Protein AF-A0A4V0ZHI8-F1 (afdb_monomer_lite)

Foldseek 3Di:
DQADVVLLLVLCVVVLAAEEPQLSCVLVPHDPPDDDDVCVRQPDQAQSSFSHPHPPPLGRPPHDPRRHNPSNPVDPDYHYHNVVSVVSSVVVVVVVVPPPPPPPPPPVPPPPAQKDWDADPVPRDIDMDGCPQQVQKAADPVPSPDIGGDPVVVVVVCVVCVPVPDPLEEEDQFDKAAPSCRRVQHWYWHDDDQWIFIDRRNVLVVVCCVPVVPQPPDCCCPPVRMDTDPDDDPVNCVSRVVGTDGGRPPPPPPCVVVPPPPPPPPPPPPDPPDPDD

Sequence (277 aa):
MKGDIRKALDYLNASQQRATYDAIKSYLGFGTFDKIDWNEILGPNRQYTSWVVNKKTGMPNGFKPADLHPDLMVNEEIITKGRQLLAAIEEFDGETGAAESAAPKVEVADCHGNNAAVMCPNCSKAYLISGFLNKGVRSCPHCGKSKAVFAEVKAEWEALHEDDVIDSEQESSRLIFKKEWLGYDVWVTFSEEDTTYRYPHDQLLQTFISRLGIIEGTKSWDHDGIYSFPRLSGEQKKMLKRYIIEVRNVPEATQAAETGFELPEIKTAKKAEDLED

Radius of gyration: 31.32 Å; chains: 1; bounding box: 99×53×89 Å

Structure (mmCIF, N/CA/C/O backbone):
data_AF-A0A4V0ZHI8-F1
#
_entry.id   AF-A0A4V0ZHI8-F1
#
loop_
_atom_site.group_PDB
_atom_site.id
_atom_site.type_symbol
_atom_site.label_atom_id
_atom_site.label_alt_id
_atom_site.label_comp_id
_atom_site.label_asym_id
_atom_site.label_entity_id
_atom_site.label_seq_id
_atom_site.pdbx_PDB_ins_code
_atom_site.Cartn_x
_atom_site.Cartn_y
_atom_site.Cartn_z
_atom_site.occupancy
_atom_site.B_iso_or_equiv
_atom_site.auth_seq_id
_atom_site.auth_comp_id
_atom_site.auth_asym_id
_atom_site.auth_atom_id
_atom_site.pdbx_PDB_model_num
ATOM 1 N N . MET A 1 1 ? -1.408 14.834 15.013 1.00 66.19 1 MET A N 1
ATOM 2 C CA . MET A 1 1 ? -2.497 14.046 15.629 1.00 66.19 1 MET A CA 1
ATOM 3 C C . MET A 1 1 ? -1.958 13.418 16.903 1.00 66.19 1 MET A C 1
ATOM 5 O O . MET A 1 1 ? -0.807 13.000 16.889 1.00 66.19 1 MET A O 1
ATOM 9 N N . LYS A 1 2 ? -2.721 13.447 18.000 1.00 84.38 2 LYS A N 1
ATOM 10 C CA . LYS A 1 2 ? -2.316 12.877 19.300 1.00 84.38 2 LYS A CA 1
ATOM 11 C C . LYS A 1 2 ? -2.778 11.428 19.482 1.00 84.38 2 LYS A C 1
ATOM 13 O O . LYS A 1 2 ? -2.050 10.651 20.081 1.00 84.38 2 LYS A O 1
ATOM 18 N N . GLY A 1 3 ? -3.952 11.087 18.957 1.00 90.19 3 GLY A N 1
ATOM 19 C CA . GLY A 1 3 ? -4.492 9.727 18.934 1.00 90.19 3 GLY A CA 1
ATOM 20 C C . GLY A 1 3 ? -4.409 9.077 17.551 1.00 90.19 3 GLY A C 1
ATOM 21 O O . GLY A 1 3 ? -4.217 9.770 16.547 1.00 90.19 3 GLY A O 1
ATOM 22 N N . ASP A 1 4 ? -4.593 7.757 17.509 1.00 95.19 4 ASP A N 1
ATOM 23 C CA . ASP A 1 4 ? -4.707 6.955 16.285 1.00 95.19 4 ASP A CA 1
ATOM 24 C C . ASP A 1 4 ? -6.176 6.567 16.068 1.00 95.19 4 ASP A C 1
ATOM 26 O O . ASP A 1 4 ? -6.777 5.879 16.894 1.00 95.19 4 ASP A O 1
ATOM 30 N N . ILE A 1 5 ? -6.768 7.005 14.953 1.00 96.94 5 ILE A N 1
ATOM 31 C CA . ILE A 1 5 ? -8.174 6.718 14.645 1.00 96.94 5 ILE A CA 1
ATOM 32 C C . ILE A 1 5 ? -8.464 5.215 14.579 1.00 96.94 5 ILE A C 1
ATOM 34 O O . ILE A 1 5 ? -9.563 4.802 14.939 1.00 96.94 5 ILE A O 1
ATOM 38 N N . ARG A 1 6 ? -7.493 4.391 14.166 1.00 95.00 6 ARG A N 1
ATOM 39 C CA . ARG A 1 6 ? -7.682 2.939 14.067 1.00 95.00 6 ARG A CA 1
ATOM 40 C C . ARG A 1 6 ? -7.894 2.323 15.438 1.00 95.00 6 ARG A C 1
ATOM 42 O O . ARG A 1 6 ? -8.903 1.665 15.638 1.00 95.00 6 ARG A O 1
ATOM 49 N N . LYS A 1 7 ? -7.032 2.663 16.401 1.00 96.12 7 LYS A N 1
ATOM 50 C CA . LYS A 1 7 ? -7.181 2.230 17.797 1.00 96.12 7 LYS A CA 1
ATOM 51 C C . LYS A 1 7 ? -8.536 2.613 18.383 1.00 96.12 7 LYS A C 1
ATOM 53 O O . LYS A 1 7 ? -9.168 1.806 19.053 1.00 96.12 7 LYS A O 1
ATOM 58 N N . ALA A 1 8 ? -8.999 3.835 18.110 1.00 97.56 8 ALA A N 1
ATOM 59 C CA . ALA A 1 8 ? -10.315 4.265 18.564 1.00 97.56 8 ALA A CA 1
ATOM 60 C C . ALA A 1 8 ? -11.439 3.425 17.942 1.00 97.56 8 ALA A C 1
ATOM 62 O O . ALA A 1 8 ? -12.328 2.990 18.663 1.00 97.56 8 ALA A O 1
ATOM 63 N N . LEU A 1 9 ? -11.407 3.175 16.631 1.00 97.31 9 LEU A N 1
ATOM 64 C CA . LEU A 1 9 ? -12.426 2.357 15.968 1.00 97.31 9 LEU A CA 1
ATOM 65 C C . LEU A 1 9 ? -12.383 0.888 16.410 1.00 97.31 9 LEU A C 1
ATOM 67 O O . LEU A 1 9 ? -13.442 0.304 16.614 1.00 97.31 9 LEU A O 1
ATOM 71 N N . ASP A 1 10 ? -11.195 0.319 16.618 1.00 96.00 10 ASP A N 1
ATOM 72 C CA . ASP A 1 10 ? -11.024 -1.040 17.139 1.00 96.00 10 ASP A CA 1
ATOM 73 C C . ASP A 1 10 ? -11.644 -1.183 18.528 1.00 96.00 10 ASP A C 1
ATOM 75 O O . ASP A 1 10 ? -12.466 -2.074 18.743 1.00 96.00 10 ASP A O 1
ATOM 79 N N . TYR A 1 11 ? -11.332 -0.254 19.436 1.00 97.38 11 TYR A N 1
ATOM 80 C CA . TYR A 1 11 ? -11.939 -0.207 20.761 1.00 97.38 11 TYR A CA 1
ATOM 81 C C . TYR A 1 11 ? -13.466 -0.086 20.681 1.00 97.38 11 TYR A C 1
ATOM 83 O O . TYR A 1 11 ? -14.173 -0.892 21.284 1.00 97.38 11 TYR A O 1
ATOM 91 N N . LEU A 1 12 ? -13.995 0.887 19.926 1.00 97.69 12 LEU A N 1
ATOM 92 C CA . LEU A 1 12 ? -15.443 1.119 19.830 1.00 97.69 12 LEU A CA 1
ATOM 93 C C . LEU A 1 12 ? -16.179 -0.095 19.256 1.00 97.69 12 LEU A C 1
ATOM 95 O O . LEU A 1 12 ? -17.262 -0.437 19.725 1.00 97.69 12 LEU A O 1
ATOM 99 N N . ASN A 1 13 ? -15.577 -0.773 18.278 1.00 96.69 13 ASN A N 1
ATOM 100 C CA . ASN A 1 13 ? -16.154 -1.965 17.674 1.00 96.69 13 ASN A CA 1
ATOM 101 C C . ASN A 1 13 ? -16.111 -3.172 18.621 1.00 96.69 13 ASN A C 1
ATOM 103 O O . ASN A 1 13 ? -17.106 -3.881 18.741 1.00 96.69 13 ASN A O 1
ATOM 107 N N . ALA A 1 14 ? -14.989 -3.395 19.312 1.00 95.56 14 ALA A N 1
ATOM 108 C CA . ALA A 1 14 ? -14.835 -4.499 20.260 1.00 95.56 14 ALA A CA 1
ATOM 109 C C . ALA A 1 14 ? -15.732 -4.341 21.499 1.00 95.56 14 ALA A C 1
ATOM 111 O O . ALA A 1 14 ? -16.308 -5.314 21.975 1.00 95.56 14 ALA A O 1
ATOM 112 N N . SER A 1 15 ? -15.876 -3.111 21.994 1.00 96.44 15 SER A N 1
ATOM 113 C CA . SER A 1 15 ? -16.702 -2.783 23.165 1.00 96.44 15 SER A CA 1
ATOM 114 C C . SER A 1 15 ? -18.167 -2.483 22.830 1.00 96.44 15 SER A C 1
ATOM 116 O O . SER A 1 15 ? -18.954 -2.212 23.736 1.00 96.44 15 SER A O 1
ATOM 118 N N . GLN A 1 16 ? -18.539 -2.507 21.542 1.00 97.62 16 GLN A N 1
ATOM 119 C CA . GLN A 1 16 ? -19.862 -2.101 21.045 1.00 97.62 16 GLN A CA 1
ATOM 120 C C . GLN A 1 16 ? -20.307 -0.735 21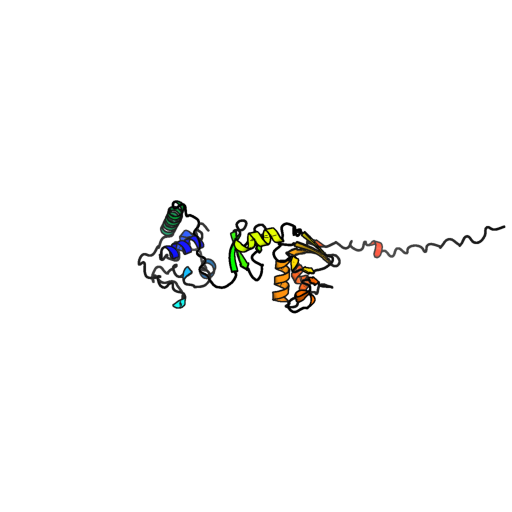.601 1.00 97.62 16 GLN A C 1
ATOM 122 O O . GLN A 1 16 ? -21.468 -0.505 21.948 1.00 97.62 16 GLN A O 1
ATOM 127 N N . GLN A 1 17 ? -19.349 0.183 21.717 1.00 98.25 17 GLN A N 1
ATOM 128 C CA . GLN A 1 17 ? -19.503 1.472 22.371 1.00 98.25 17 GLN A CA 1
ATOM 129 C C . GLN A 1 17 ? -19.588 2.571 21.315 1.00 98.25 17 GLN A C 1
ATOM 131 O O . GLN A 1 17 ? -18.777 2.651 20.395 1.00 98.25 17 GLN A O 1
ATOM 136 N N . ARG A 1 18 ? -20.556 3.479 21.455 1.00 98.38 18 ARG A N 1
ATOM 137 C CA . ARG A 1 18 ? -20.653 4.666 20.593 1.00 98.38 18 ARG A CA 1
ATOM 138 C C . ARG A 1 18 ? -19.819 5.815 21.146 1.00 98.38 18 ARG A C 1
ATOM 140 O O . ARG A 1 18 ? -19.768 6.024 22.361 1.00 98.38 18 ARG A O 1
ATOM 147 N N . ALA A 1 19 ? -19.245 6.617 20.251 1.00 98.50 19 ALA A N 1
ATOM 148 C CA . ALA A 1 19 ? -18.555 7.860 20.593 1.00 98.50 19 ALA A CA 1
ATOM 149 C C . ALA A 1 19 ? -19.002 9.014 19.695 1.00 98.50 19 ALA A C 1
ATOM 151 O O . ALA A 1 19 ? -19.310 8.830 18.520 1.00 98.50 19 ALA A O 1
ATOM 152 N N . THR A 1 20 ? -19.029 10.234 20.229 1.00 98.50 20 THR A N 1
ATOM 153 C CA . THR A 1 20 ? -19.385 11.404 19.420 1.00 98.50 20 THR A CA 1
ATOM 154 C C . THR A 1 20 ? -18.237 11.841 18.512 1.00 98.50 20 THR A C 1
ATOM 156 O O . THR A 1 20 ? -17.062 11.692 18.855 1.00 98.50 20 THR A O 1
ATOM 159 N N . TYR A 1 21 ? -18.564 12.486 17.388 1.00 97.75 21 TYR A N 1
ATOM 160 C CA . TYR A 1 21 ? -17.560 13.146 16.537 1.00 97.75 21 TYR A CA 1
ATOM 161 C C . TYR A 1 21 ? -16.659 14.112 17.328 1.00 97.75 21 TYR A C 1
ATOM 163 O O . TYR A 1 21 ? -15.456 14.158 17.092 1.00 97.75 21 TYR A O 1
ATOM 171 N N . ASP A 1 22 ? -17.204 14.838 18.312 1.00 97.50 22 ASP A N 1
ATOM 172 C CA . ASP A 1 22 ? -16.425 15.741 19.173 1.00 97.50 22 ASP A CA 1
ATOM 173 C C . ASP A 1 22 ? -15.438 14.986 20.079 1.00 97.50 22 ASP A C 1
ATOM 175 O O . ASP A 1 22 ? -14.320 15.458 20.306 1.00 97.50 22 ASP A O 1
ATOM 179 N N . ALA A 1 23 ? -15.818 13.804 20.581 1.00 97.94 23 ALA A N 1
ATOM 180 C CA . ALA A 1 23 ? -14.932 12.958 21.375 1.00 97.94 23 ALA A CA 1
ATOM 181 C C . ALA A 1 23 ? -13.757 12.453 20.530 1.00 97.94 23 ALA A C 1
ATOM 183 O O . ALA A 1 23 ? -12.606 12.613 20.938 1.00 97.94 23 ALA A O 1
ATOM 184 N N . ILE A 1 24 ? -14.038 11.939 19.326 1.00 97.94 24 ILE A N 1
ATOM 185 C CA . ILE A 1 24 ? -13.015 11.492 18.369 1.00 97.94 24 ILE A CA 1
ATOM 186 C C . ILE A 1 24 ? -12.113 12.658 17.962 1.00 97.94 24 ILE A C 1
ATOM 188 O O . ILE A 1 24 ? -10.891 12.545 18.000 1.00 97.94 24 ILE A O 1
ATOM 192 N N . LYS A 1 25 ? -12.701 13.814 17.644 1.00 97.19 25 LYS A N 1
ATOM 193 C CA . LYS A 1 25 ? -11.976 15.039 17.290 1.00 97.19 25 LYS A CA 1
ATOM 194 C C . LYS A 1 25 ? -10.977 15.435 18.378 1.00 97.19 25 LYS A C 1
ATOM 196 O O . LYS A 1 25 ? -9.804 15.680 18.093 1.00 97.19 25 LYS A O 1
ATOM 201 N N . SER A 1 26 ? -11.443 15.463 19.627 1.00 96.75 26 SER A N 1
ATOM 202 C CA . SER A 1 26 ? -10.619 15.791 20.788 1.00 96.75 26 SER A CA 1
ATOM 203 C C . SER A 1 26 ? -9.533 14.741 21.045 1.00 96.75 26 SER A C 1
ATOM 205 O O . SER A 1 26 ? -8.407 15.124 21.356 1.00 96.75 26 SER A O 1
ATOM 207 N N . TYR A 1 27 ? -9.836 13.450 20.873 1.00 97.19 27 TYR A N 1
ATOM 208 C CA . TYR A 1 27 ? -8.875 12.347 20.995 1.00 97.19 27 TYR A CA 1
ATOM 209 C C . TYR A 1 27 ? -7.748 12.441 19.953 1.00 97.19 27 TYR A C 1
ATOM 211 O O . TYR A 1 27 ? -6.567 12.352 20.289 1.00 97.19 27 TYR A O 1
ATOM 219 N N . LEU A 1 28 ? -8.087 12.735 18.695 1.00 96.88 28 LEU A N 1
ATOM 220 C CA . LEU A 1 28 ? -7.107 12.935 17.621 1.00 96.88 28 LEU A CA 1
ATOM 221 C C . LEU A 1 28 ? -6.273 14.217 17.798 1.00 96.88 28 LEU A C 1
ATOM 223 O O . LEU A 1 28 ? -5.248 14.392 17.130 1.00 96.88 28 LEU A O 1
ATOM 227 N N . GLY A 1 29 ? -6.648 15.082 18.743 1.00 96.50 29 GLY A N 1
ATOM 228 C CA . GLY A 1 29 ? -5.911 16.288 19.108 1.00 96.50 29 GLY A CA 1
ATOM 229 C C . GLY A 1 29 ? -6.214 17.499 18.228 1.00 96.50 29 GLY A C 1
ATOM 230 O O . GLY A 1 29 ? -5.392 18.410 18.179 1.00 96.50 29 GLY A O 1
ATOM 231 N N . PHE A 1 30 ? -7.357 17.512 17.540 1.00 95.88 30 PHE A N 1
ATOM 232 C CA . PHE A 1 30 ? -7.824 18.687 16.806 1.00 95.88 30 PHE A CA 1
ATOM 233 C C . PHE A 1 30 ? -8.453 19.713 17.759 1.00 95.88 30 PHE A C 1
ATOM 235 O O . PHE A 1 30 ? -9.117 19.360 18.737 1.00 95.88 30 PHE A O 1
ATOM 242 N N . GLY A 1 31 ? -8.266 20.997 17.464 1.00 91.81 31 GLY A N 1
ATOM 243 C CA . GLY A 1 31 ? -8.864 22.109 18.193 1.00 91.81 31 GLY A CA 1
ATOM 244 C C . GLY A 1 31 ? -10.349 22.283 17.876 1.00 91.81 31 GLY A C 1
ATOM 245 O O . GLY A 1 31 ? -10.831 21.899 16.812 1.00 91.81 31 GLY A O 1
ATOM 246 N N . THR A 1 32 ? -11.102 22.911 18.783 1.00 90.38 32 THR A N 1
ATOM 247 C CA . THR A 1 32 ? -12.564 23.092 18.672 1.00 90.38 32 THR A CA 1
ATOM 248 C C . THR A 1 32 ? -13.003 23.678 17.325 1.00 90.38 32 THR A C 1
ATOM 250 O O . THR A 1 32 ? -14.020 23.253 16.779 1.00 90.38 32 THR A O 1
ATOM 253 N N . PHE A 1 33 ? -12.208 24.582 16.750 1.00 89.69 33 PHE A N 1
ATOM 254 C CA . PHE A 1 33 ? -12.533 25.312 15.520 1.00 89.69 33 PHE A CA 1
ATOM 255 C C . PHE A 1 33 ? -12.008 24.672 14.230 1.00 89.69 33 PHE A C 1
ATOM 257 O O . PHE A 1 33 ? -12.327 25.160 13.147 1.00 89.69 33 PHE A O 1
ATOM 264 N N . ASP A 1 34 ? -11.257 23.573 14.318 1.00 92.69 34 ASP A N 1
ATOM 265 C CA . ASP A 1 34 ? -10.717 22.921 13.125 1.00 92.69 34 ASP A CA 1
ATOM 266 C C . ASP A 1 34 ? -11.854 22.334 12.281 1.00 92.69 34 ASP A C 1
ATOM 268 O O . ASP A 1 34 ? -12.719 21.613 12.795 1.00 92.69 34 ASP A O 1
ATOM 272 N N . LYS A 1 35 ? -11.862 22.646 10.982 1.00 93.50 35 LYS A N 1
ATOM 273 C CA . LYS A 1 35 ? -12.749 21.993 10.014 1.00 93.50 35 LYS A CA 1
ATOM 274 C C . LYS A 1 35 ? -12.155 20.633 9.669 1.00 93.50 35 LYS A C 1
ATOM 276 O O . LYS A 1 35 ? -11.003 20.559 9.260 1.00 93.50 35 LYS A O 1
ATOM 281 N N . ILE A 1 36 ? -12.945 19.581 9.845 1.00 95.38 36 ILE A N 1
ATOM 282 C CA . ILE A 1 36 ? -12.524 18.197 9.627 1.00 95.38 36 ILE A CA 1
ATOM 283 C C . ILE A 1 36 ? -13.414 17.583 8.559 1.00 95.38 36 ILE A C 1
ATOM 285 O O . ILE A 1 36 ? -14.640 17.638 8.683 1.00 95.38 36 ILE A O 1
ATOM 289 N N . ASP A 1 37 ? -12.795 16.980 7.547 1.00 95.88 37 ASP A N 1
ATOM 290 C CA . ASP A 1 37 ? -13.488 16.083 6.631 1.00 95.88 37 ASP A CA 1
ATOM 291 C C . ASP A 1 37 ? -13.489 14.664 7.215 1.00 95.88 37 ASP A C 1
ATOM 293 O O . ASP A 1 37 ? -12.478 13.960 7.239 1.00 95.88 37 ASP A O 1
ATOM 297 N N . TRP A 1 38 ? -14.641 14.246 7.734 1.00 95.62 38 TRP A N 1
ATOM 298 C CA . TRP A 1 38 ? -14.789 12.928 8.344 1.00 95.62 38 TRP A CA 1
ATOM 299 C C . TRP A 1 38 ? -14.688 11.783 7.334 1.00 95.62 38 TRP A C 1
ATOM 301 O O . TRP A 1 38 ? -14.312 10.686 7.740 1.00 95.62 38 TRP A O 1
ATOM 311 N N . ASN A 1 39 ? -14.951 12.022 6.045 1.00 94.25 39 ASN A N 1
ATOM 312 C CA . ASN A 1 39 ? -14.797 10.992 5.014 1.00 94.25 39 ASN A CA 1
ATOM 313 C C . ASN A 1 39 ? -13.318 10.687 4.753 1.00 94.25 39 ASN A C 1
ATOM 315 O O . ASN A 1 39 ? -12.964 9.544 4.474 1.00 94.25 39 ASN A O 1
ATOM 319 N N . GLU A 1 40 ? -12.448 11.692 4.873 1.00 94.12 40 GLU A N 1
ATOM 320 C CA . GLU A 1 40 ? -11.001 11.511 4.744 1.00 94.12 40 GLU A CA 1
ATOM 321 C C . GLU A 1 40 ? -10.426 10.746 5.946 1.00 94.12 40 GLU A C 1
ATOM 323 O O . GLU A 1 40 ? -9.607 9.844 5.774 1.00 94.12 40 GLU A O 1
ATOM 328 N N . ILE A 1 41 ? -10.889 11.059 7.164 1.00 95.62 41 ILE A N 1
ATOM 329 C CA . ILE A 1 41 ? -10.378 10.442 8.400 1.00 95.62 41 ILE A CA 1
ATOM 330 C C . ILE A 1 41 ? -10.925 9.026 8.622 1.00 95.62 41 ILE A C 1
ATOM 332 O O . ILE A 1 41 ? -10.164 8.118 8.958 1.00 95.62 41 ILE A O 1
ATOM 336 N N . LEU A 1 42 ? -12.239 8.830 8.487 1.00 95.50 42 LEU A N 1
ATOM 337 C CA . LEU A 1 42 ? -12.891 7.542 8.759 1.00 95.50 42 LEU A CA 1
ATOM 338 C C . LEU A 1 42 ? -12.862 6.611 7.537 1.00 95.50 42 LEU A C 1
ATOM 340 O O . LEU A 1 42 ? -12.950 5.386 7.680 1.00 95.50 42 LEU A O 1
ATOM 344 N N . GLY A 1 43 ? -12.710 7.175 6.337 1.00 94.38 43 GLY A N 1
ATOM 345 C CA . GLY A 1 43 ? -12.896 6.467 5.079 1.00 94.38 43 GLY A CA 1
ATOM 346 C C . GLY A 1 43 ? -14.380 6.342 4.697 1.00 94.38 43 GLY A C 1
ATOM 347 O O . GLY A 1 43 ? -15.221 7.082 5.208 1.00 94.38 43 GLY A O 1
ATOM 348 N N . PRO A 1 44 ? -14.724 5.415 3.783 1.00 94.25 44 PRO A N 1
ATOM 349 C CA . PRO A 1 44 ? -16.102 5.237 3.331 1.00 94.25 44 PRO A CA 1
ATOM 350 C C . PRO A 1 44 ? -17.022 4.740 4.456 1.00 94.25 44 PRO A C 1
ATOM 352 O O . PRO A 1 44 ? -16.584 4.037 5.372 1.00 94.25 44 PRO A O 1
ATOM 355 N N . ASN A 1 45 ? -18.314 5.059 4.344 1.00 97.75 45 ASN A N 1
ATOM 356 C CA . ASN A 1 45 ? -19.350 4.568 5.255 1.00 97.75 45 ASN A CA 1
ATOM 357 C C . ASN A 1 45 ? -19.421 3.036 5.209 1.00 97.75 45 ASN A C 1
ATOM 359 O O . ASN A 1 45 ? -19.494 2.444 4.133 1.00 97.75 45 ASN A O 1
ATOM 363 N N . ARG A 1 46 ? -19.367 2.408 6.385 1.00 97.38 46 ARG A N 1
ATOM 364 C CA . ARG A 1 46 ? -19.427 0.955 6.595 1.00 97.38 46 ARG A CA 1
ATOM 365 C C . ARG A 1 46 ? -19.709 0.666 8.066 1.00 97.38 46 ARG A C 1
ATOM 367 O O . ARG A 1 46 ? -19.448 1.513 8.916 1.00 97.38 46 ARG A O 1
ATOM 374 N N . GLN A 1 47 ? -20.116 -0.558 8.385 1.00 97.75 47 GLN A N 1
ATOM 375 C CA . GLN A 1 47 ? -20.470 -0.956 9.758 1.00 97.75 47 GLN A CA 1
ATOM 376 C C . GLN A 1 47 ? -19.385 -0.593 10.784 1.00 97.75 47 GLN A C 1
ATOM 378 O O . GLN A 1 47 ? -19.684 0.015 11.808 1.00 97.75 47 GLN A O 1
ATOM 383 N N . TYR A 1 48 ? -18.118 -0.838 10.446 1.00 97.06 48 TYR A N 1
ATOM 384 C CA . TYR A 1 48 ? -16.960 -0.537 11.294 1.00 97.06 48 TYR A CA 1
ATOM 385 C C . TYR A 1 48 ? -16.809 0.953 11.670 1.00 97.06 48 TYR A C 1
ATOM 387 O O . TYR A 1 48 ? -16.300 1.270 12.738 1.00 97.06 48 TYR A O 1
ATOM 395 N N . THR A 1 49 ? -17.261 1.891 10.829 1.00 97.69 49 THR A N 1
ATOM 396 C CA . THR A 1 49 ? -17.177 3.339 11.111 1.00 97.69 49 THR A CA 1
ATOM 397 C C . THR A 1 49 ? -18.470 3.916 11.691 1.00 97.69 49 THR A C 1
ATOM 399 O O . THR A 1 49 ? -18.493 5.078 12.096 1.00 97.69 49 THR A O 1
ATOM 402 N N . SER A 1 50 ? -19.538 3.113 11.780 1.00 98.12 50 SER A N 1
ATOM 403 C CA . SER A 1 50 ? -20.864 3.559 12.232 1.00 98.12 50 SER A CA 1
ATOM 404 C C . SER A 1 50 ? -20.955 3.864 13.737 1.00 98.12 50 SER A C 1
ATOM 406 O O . SER A 1 50 ? -21.906 4.512 14.169 1.00 98.12 50 SER A O 1
ATOM 408 N N . TRP A 1 51 ? -19.938 3.485 14.522 1.00 98.38 51 TRP A N 1
ATOM 409 C CA . TRP A 1 51 ? -19.824 3.776 15.958 1.00 98.38 51 TRP A CA 1
ATOM 410 C C . TRP A 1 51 ? -19.580 5.257 16.287 1.00 98.38 51 TRP A C 1
ATOM 412 O O . TRP A 1 51 ? -19.762 5.676 17.435 1.00 98.38 51 TRP A O 1
ATOM 422 N N . VAL A 1 52 ? -19.180 6.065 15.297 1.00 98.38 52 VAL A N 1
ATOM 423 C CA . VAL A 1 52 ? -18.980 7.509 15.466 1.00 98.38 52 VAL A CA 1
ATOM 424 C C . VAL A 1 52 ? -20.273 8.252 15.140 1.00 98.38 52 VAL A C 1
ATOM 426 O O . VAL A 1 52 ? -20.697 8.324 13.988 1.00 98.38 52 VAL A O 1
ATOM 429 N N . VAL A 1 53 ? -20.904 8.826 16.163 1.00 98.44 53 VAL A N 1
ATOM 430 C CA . VAL A 1 53 ? -22.285 9.315 16.086 1.00 98.44 53 VAL A CA 1
ATOM 431 C C . VAL A 1 53 ? -22.426 10.810 16.362 1.00 98.44 53 VAL A C 1
ATOM 433 O O . VAL A 1 53 ? -21.569 11.472 16.958 1.00 98.44 53 VAL A O 1
ATOM 436 N N . ASN A 1 54 ? -23.553 11.379 15.942 1.00 97.94 54 ASN A N 1
ATOM 437 C CA . ASN A 1 54 ? -23.922 12.736 16.309 1.00 97.94 54 ASN A CA 1
ATOM 438 C C . ASN A 1 54 ? -24.419 12.791 17.763 1.00 97.94 54 ASN A C 1
ATOM 440 O O . ASN A 1 54 ? -25.259 11.998 18.178 1.00 97.94 54 ASN A O 1
ATOM 444 N N . LYS A 1 55 ? -23.950 13.784 18.527 1.00 97.00 55 LYS A N 1
ATOM 445 C CA . LYS A 1 55 ? -24.289 13.952 19.950 1.00 97.00 55 LYS A CA 1
ATOM 446 C C . LYS A 1 55 ? -25.791 14.107 20.223 1.00 97.00 55 LYS A C 1
ATOM 448 O O . LYS A 1 55 ? -26.246 13.706 21.285 1.00 97.00 55 LYS A O 1
ATOM 453 N N . LYS A 1 56 ? -26.547 14.730 19.312 1.00 97.19 56 LYS A N 1
ATOM 454 C CA . LYS A 1 56 ? -27.983 14.988 19.506 1.00 97.19 56 LYS A CA 1
ATOM 455 C C . LYS A 1 56 ? -28.845 13.782 19.152 1.00 97.19 56 LYS A C 1
ATOM 457 O O . LYS A 1 56 ? -29.850 13.560 19.810 1.00 97.19 56 LYS A O 1
ATOM 462 N N . THR A 1 57 ? -28.488 13.060 18.091 1.00 97.38 57 THR A N 1
ATOM 463 C CA . THR A 1 57 ? -29.323 11.972 17.556 1.00 97.38 57 THR A CA 1
ATOM 464 C C . THR A 1 57 ? -28.884 10.594 18.033 1.00 97.38 57 THR A C 1
ATOM 466 O O . THR A 1 57 ? -29.671 9.662 17.951 1.00 97.38 57 THR A O 1
ATOM 469 N N . GLY A 1 58 ? -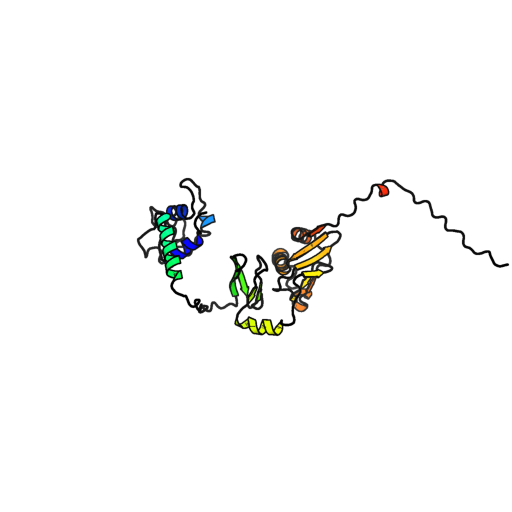27.636 10.441 18.486 1.00 97.50 58 GLY A N 1
ATOM 470 C CA . GLY A 1 58 ? -27.052 9.136 18.799 1.00 97.50 58 GLY A CA 1
ATOM 471 C C . GLY A 1 58 ? -26.820 8.249 17.570 1.00 97.50 58 GLY A C 1
ATOM 472 O O . GLY A 1 58 ? -26.493 7.077 17.735 1.00 97.50 58 GLY A O 1
ATOM 473 N N . MET A 1 59 ? -26.969 8.806 16.359 1.00 98.12 59 MET A N 1
ATOM 474 C CA . MET A 1 59 ? -26.841 8.107 15.076 1.00 98.12 59 MET A CA 1
ATOM 475 C C . MET A 1 59 ? -25.699 8.696 14.233 1.00 98.12 59 MET A C 1
ATOM 477 O O . MET A 1 59 ? -25.437 9.904 14.323 1.00 98.12 59 MET A O 1
ATOM 481 N N . PRO A 1 60 ? -25.019 7.887 13.406 1.00 97.62 60 PRO A N 1
ATOM 482 C CA . PRO A 1 60 ? -23.987 8.370 12.497 1.00 97.62 60 PRO A CA 1
ATOM 483 C C . PRO A 1 60 ? -24.611 9.146 11.326 1.00 97.62 60 PRO A C 1
ATOM 485 O O . PRO A 1 60 ? -25.721 8.857 10.873 1.00 97.62 60 PRO A O 1
ATOM 488 N N . ASN A 1 61 ? -23.910 10.167 10.830 1.00 96.31 61 ASN A N 1
ATOM 489 C CA . ASN A 1 61 ? -24.434 11.047 9.783 1.00 96.31 61 ASN A CA 1
ATOM 490 C C . ASN A 1 61 ? -24.170 10.475 8.381 1.00 96.31 61 ASN A C 1
ATOM 492 O O . ASN A 1 61 ? -23.025 10.213 8.030 1.00 96.31 61 ASN A O 1
ATOM 496 N N . GLY A 1 62 ? -25.210 10.355 7.548 1.00 95.62 62 GLY A N 1
ATOM 497 C CA . GLY A 1 62 ? -25.074 9.981 6.129 1.00 95.62 62 GLY A CA 1
ATOM 498 C C . GLY A 1 62 ? -24.913 8.481 5.845 1.00 95.62 62 GLY A C 1
ATOM 499 O O . GLY A 1 62 ? -24.637 8.109 4.705 1.00 95.62 62 GLY A O 1
ATOM 500 N N . PHE A 1 63 ? -25.096 7.621 6.848 1.00 97.69 63 PHE A N 1
ATOM 501 C CA . PHE A 1 63 ? -25.030 6.164 6.697 1.00 97.69 63 PHE A CA 1
ATOM 502 C C . PHE A 1 63 ? -26.351 5.613 6.153 1.00 97.69 63 PHE A C 1
ATOM 504 O O . PHE A 1 63 ? -27.430 6.054 6.559 1.00 97.69 63 PHE A O 1
ATOM 511 N N . LYS A 1 64 ? -26.279 4.634 5.243 1.00 97.62 64 LYS A N 1
ATOM 512 C CA . LYS A 1 64 ? -27.458 3.865 4.818 1.00 97.62 64 LYS A CA 1
ATOM 513 C C . LYS A 1 64 ? -27.745 2.764 5.845 1.00 97.62 64 LYS A C 1
ATOM 515 O O . LYS A 1 64 ? -26.824 2.352 6.543 1.00 97.62 64 LYS A O 1
ATOM 520 N N . PRO A 1 65 ? -28.967 2.204 5.894 1.00 97.81 65 PRO A N 1
ATOM 521 C CA . PRO A 1 65 ? -29.287 1.115 6.820 1.00 97.81 65 PRO A CA 1
ATOM 522 C C . PRO A 1 65 ? -28.339 -0.094 6.738 1.00 97.81 65 PRO A C 1
ATOM 524 O O . PRO A 1 65 ? -28.008 -0.666 7.767 1.00 97.81 65 PRO A O 1
ATOM 527 N N . ALA A 1 66 ? -27.853 -0.446 5.541 1.00 97.12 66 ALA A N 1
ATOM 528 C CA . ALA A 1 66 ? -26.894 -1.542 5.349 1.00 97.12 66 ALA A CA 1
ATOM 529 C C . ALA A 1 66 ? -25.483 -1.238 5.896 1.00 97.12 66 ALA A C 1
ATOM 531 O O . ALA A 1 66 ? -24.717 -2.159 6.172 1.00 97.12 66 ALA A O 1
ATOM 532 N N . ASP A 1 67 ? -25.150 0.044 6.067 1.00 97.44 67 ASP A N 1
ATOM 533 C CA . ASP A 1 67 ? -23.850 0.497 6.566 1.00 97.44 67 ASP A CA 1
ATOM 534 C C . ASP A 1 67 ? -23.832 0.619 8.098 1.00 97.44 67 ASP A C 1
ATOM 536 O O . ASP A 1 67 ? -22.782 0.901 8.670 1.00 97.44 67 ASP A O 1
ATOM 540 N N . LEU A 1 68 ? -24.976 0.458 8.772 1.00 97.62 68 LEU A N 1
ATOM 541 C CA . LEU A 1 68 ? -25.071 0.510 10.229 1.00 97.62 68 LEU A CA 1
ATOM 542 C C . LEU A 1 68 ? -24.687 -0.844 10.827 1.00 97.62 68 LEU A C 1
ATOM 544 O O . LEU A 1 68 ? -25.129 -1.888 10.346 1.00 97.62 68 LEU A O 1
ATOM 548 N N . HIS A 1 69 ? -23.879 -0.831 11.886 1.00 97.81 69 HIS A N 1
ATOM 549 C CA . HIS A 1 69 ? -23.617 -2.042 12.658 1.00 97.81 69 HIS A CA 1
ATOM 550 C C . HIS A 1 69 ? -24.934 -2.552 13.285 1.00 97.81 69 HIS A C 1
ATOM 552 O O . HIS A 1 69 ? -25.679 -1.736 13.835 1.00 97.81 69 HIS A O 1
ATOM 558 N N . PRO A 1 70 ? -25.249 -3.863 13.232 1.00 97.56 70 PRO A N 1
ATOM 559 C CA . PRO A 1 70 ? -26.502 -4.395 13.786 1.00 97.56 70 PRO A CA 1
ATOM 560 C C . PRO A 1 70 ? -26.649 -4.097 15.285 1.00 97.56 70 PRO A C 1
ATOM 562 O O . PRO A 1 70 ? -27.736 -3.764 15.749 1.00 97.56 70 PRO A O 1
ATOM 565 N N . ASP A 1 71 ? -25.527 -4.112 16.007 1.00 97.88 71 ASP A N 1
ATOM 566 C CA . ASP A 1 71 ? -25.480 -3.887 17.456 1.00 97.88 71 ASP A CA 1
ATOM 567 C C . ASP A 1 71 ? -25.287 -2.418 17.864 1.00 97.88 71 ASP A C 1
ATOM 569 O O . ASP A 1 71 ? -24.998 -2.123 19.021 1.00 97.88 71 ASP A O 1
ATOM 573 N N . LEU A 1 72 ? -25.445 -1.466 16.937 1.00 97.50 72 LEU A N 1
ATOM 574 C CA . LEU A 1 72 ? -25.149 -0.048 17.189 1.00 97.50 72 LEU A CA 1
ATOM 575 C C . LEU A 1 72 ? -25.923 0.537 18.387 1.00 97.50 72 LEU A C 1
ATOM 577 O O . LEU A 1 72 ? -25.454 1.469 19.038 1.00 97.50 72 LEU A O 1
ATOM 581 N N . MET A 1 73 ? -27.113 0.002 18.666 1.00 97.12 73 MET A N 1
ATOM 582 C CA . MET A 1 73 ? -28.010 0.471 19.726 1.00 97.12 73 MET A CA 1
ATOM 583 C C . MET A 1 73 ? -28.016 -0.430 20.972 1.00 97.12 73 MET A C 1
ATOM 585 O O . MET A 1 73 ? -28.827 -0.189 21.859 1.00 97.12 73 MET A O 1
ATOM 589 N N . VAL A 1 74 ? -27.150 -1.451 21.051 1.00 96.69 74 VAL A N 1
ATOM 590 C CA . VAL A 1 74 ? -27.104 -2.382 22.199 1.00 96.69 74 VAL A CA 1
ATOM 591 C C . VAL A 1 74 ? -26.663 -1.670 23.478 1.00 96.69 74 VAL A C 1
ATOM 593 O O . VAL A 1 74 ? -27.235 -1.904 24.539 1.00 96.69 74 VAL A O 1
ATOM 596 N N . ASN A 1 75 ? -25.686 -0.767 23.376 1.00 96.38 75 ASN A N 1
ATOM 597 C CA . ASN A 1 75 ? -25.216 0.036 24.499 1.00 96.38 75 ASN A CA 1
ATOM 598 C C . ASN A 1 75 ? -25.788 1.460 24.425 1.00 96.38 75 ASN A C 1
ATOM 600 O O . ASN A 1 75 ? -25.576 2.180 23.443 1.00 96.38 75 ASN A O 1
ATOM 604 N N . GLU A 1 76 ? -26.526 1.873 25.457 1.00 96.62 76 GLU A N 1
ATOM 605 C CA . GLU A 1 76 ? -27.144 3.202 25.546 1.00 96.62 76 GLU A CA 1
ATOM 606 C C . GLU A 1 76 ? -26.141 4.317 25.859 1.00 96.62 76 GLU A C 1
ATOM 608 O O . GLU A 1 76 ? -26.380 5.475 25.503 1.00 96.62 76 GLU A O 1
ATOM 613 N N . GLU A 1 77 ? -25.014 3.991 26.494 1.00 97.56 77 GLU A N 1
ATOM 614 C CA . GLU A 1 77 ? -24.005 4.981 26.845 1.00 97.56 77 GLU A CA 1
ATOM 615 C C . GLU A 1 77 ? -23.295 5.490 25.582 1.00 97.56 77 GLU A C 1
ATOM 617 O O . GLU A 1 77 ? -23.059 4.750 24.627 1.00 97.56 77 GLU A O 1
ATOM 622 N N . ILE A 1 78 ? -22.954 6.782 25.553 1.00 98.31 78 ILE A N 1
ATOM 623 C CA . ILE A 1 78 ? -22.210 7.399 24.450 1.00 98.31 78 ILE A CA 1
ATOM 624 C C . ILE A 1 78 ? -21.038 8.182 25.033 1.00 98.31 78 ILE A C 1
ATOM 626 O O . ILE A 1 78 ? -21.224 9.115 25.819 1.00 98.31 78 ILE A O 1
ATOM 630 N N . ILE A 1 79 ? -19.823 7.874 24.581 1.00 98.31 79 ILE A N 1
ATOM 631 C CA . ILE A 1 79 ? -18.626 8.615 24.973 1.00 98.31 79 ILE A CA 1
ATOM 632 C C . ILE A 1 79 ? -18.658 9.990 24.303 1.00 98.31 79 ILE A C 1
ATOM 634 O O . ILE A 1 79 ? -18.556 10.121 23.083 1.00 98.31 79 ILE A O 1
ATOM 638 N N . THR A 1 80 ? -18.792 11.045 25.108 1.00 98.00 80 THR A N 1
ATOM 639 C CA . THR A 1 80 ? -18.924 12.424 24.600 1.00 98.00 80 THR A CA 1
ATOM 640 C C . THR A 1 80 ? -17.663 13.272 24.742 1.00 98.00 80 THR A C 1
ATOM 642 O O . THR A 1 80 ? -17.595 14.361 24.168 1.00 98.00 80 THR A O 1
ATOM 645 N N . LYS A 1 81 ? -16.663 12.806 25.502 1.00 97.94 81 LYS A N 1
ATOM 646 C CA . LYS A 1 81 ? -15.428 13.547 25.802 1.00 97.94 81 LYS A CA 1
ATOM 647 C C . LYS A 1 81 ? -14.203 12.775 25.313 1.00 97.94 81 LYS A C 1
ATOM 649 O O . LYS A 1 81 ? -14.051 11.602 25.633 1.00 97.94 81 LYS A O 1
ATOM 654 N N . GLY A 1 82 ? -13.273 13.455 24.638 1.00 96.62 82 GLY A N 1
ATOM 655 C CA . GLY A 1 82 ? -12.054 12.815 24.120 1.00 96.62 82 GLY A CA 1
ATOM 656 C C . GLY A 1 82 ? -11.142 12.233 25.203 1.00 96.62 82 GLY A C 1
ATOM 657 O O . GLY A 1 82 ? -10.543 11.187 24.997 1.00 96.62 82 GLY A O 1
ATOM 658 N N . ARG A 1 83 ? -11.086 12.851 26.394 1.00 96.56 83 ARG A N 1
ATOM 659 C CA . ARG A 1 83 ? -10.324 12.314 27.537 1.00 96.56 83 ARG A CA 1
ATOM 660 C C . ARG A 1 83 ? -10.908 11.004 28.078 1.00 96.56 83 ARG A C 1
ATOM 662 O O . ARG A 1 83 ? -10.144 10.150 28.501 1.00 96.56 83 ARG A O 1
ATOM 669 N N . GLN A 1 84 ? -12.236 10.862 28.059 1.00 97.88 84 GLN A N 1
ATOM 670 C CA . GLN A 1 84 ? -12.907 9.617 28.448 1.00 97.88 84 GLN A CA 1
ATOM 671 C C . GLN A 1 84 ? -12.602 8.517 27.427 1.00 97.88 84 GLN A C 1
ATOM 673 O O . GLN A 1 84 ? -12.255 7.415 27.824 1.00 97.88 84 GLN A O 1
ATOM 678 N N . LEU A 1 85 ? -12.647 8.844 26.129 1.00 97.75 85 LEU A N 1
ATOM 679 C CA . LEU A 1 85 ? -12.278 7.905 25.069 1.00 97.75 85 LEU A CA 1
ATOM 680 C C . LEU A 1 85 ? -10.819 7.443 25.187 1.00 97.75 85 LEU A C 1
ATOM 682 O O . LEU A 1 85 ? -10.548 6.257 25.070 1.00 97.75 85 LEU A O 1
ATOM 686 N N . LEU A 1 86 ? -9.888 8.370 25.439 1.00 96.56 86 LEU A N 1
ATOM 687 C CA . LEU A 1 86 ? -8.473 8.040 25.617 1.00 96.56 86 LEU A CA 1
ATOM 688 C C . LEU A 1 86 ? -8.260 7.068 26.784 1.00 96.56 86 LEU A C 1
ATOM 690 O O . LEU A 1 86 ? -7.604 6.054 26.594 1.00 96.56 86 LEU A O 1
ATOM 694 N N . ALA A 1 87 ? -8.842 7.361 27.951 1.00 96.75 87 ALA A N 1
ATOM 695 C CA . ALA A 1 87 ? -8.721 6.501 29.126 1.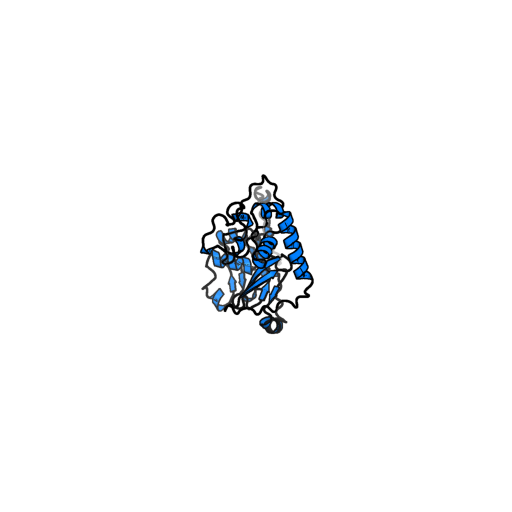00 96.75 87 ALA A CA 1
ATOM 696 C C . ALA A 1 87 ? -9.289 5.098 28.869 1.00 96.75 87 ALA A C 1
ATOM 698 O O . ALA A 1 87 ? -8.662 4.116 29.240 1.00 96.75 87 ALA A O 1
ATOM 699 N N . ALA A 1 88 ? -10.429 5.007 28.180 1.00 97.00 88 ALA A N 1
ATOM 700 C CA . ALA A 1 88 ? -11.041 3.725 27.852 1.00 97.00 88 ALA A CA 1
ATOM 701 C C . ALA A 1 88 ? -10.200 2.898 26.860 1.00 97.00 88 ALA A C 1
ATOM 703 O O . ALA A 1 88 ? -10.106 1.683 26.996 1.00 97.00 88 ALA A O 1
ATOM 704 N N . ILE A 1 89 ? -9.548 3.549 25.888 1.00 96.56 89 ILE A N 1
ATOM 705 C CA . ILE A 1 89 ? -8.604 2.884 24.975 1.00 96.56 89 ILE A CA 1
ATOM 706 C C . ILE A 1 89 ? -7.353 2.416 25.733 1.00 96.56 89 ILE A C 1
ATOM 708 O O . ILE A 1 89 ? -6.867 1.322 25.478 1.00 96.56 89 ILE A O 1
ATOM 712 N N . GLU A 1 90 ? -6.826 3.222 26.658 1.00 95.38 90 GLU A N 1
ATOM 713 C CA . GLU A 1 90 ? -5.663 2.848 27.477 1.00 95.38 90 GLU A CA 1
ATOM 714 C C . GLU A 1 90 ? -5.972 1.680 28.427 1.00 95.38 90 GLU A C 1
ATOM 716 O O . GLU A 1 90 ? -5.133 0.799 28.596 1.00 95.38 90 GLU A O 1
ATOM 721 N N . GLU A 1 91 ? -7.173 1.641 29.010 1.00 95.69 91 GLU A N 1
ATOM 722 C CA . GLU A 1 91 ? -7.663 0.517 29.817 1.00 95.69 91 GLU A CA 1
ATOM 723 C C . GLU A 1 91 ? -7.811 -0.749 28.964 1.00 95.69 91 GLU A C 1
ATOM 725 O O . GLU A 1 91 ? -7.293 -1.799 29.332 1.00 95.69 91 GLU A O 1
ATOM 730 N N . PHE A 1 92 ? -8.398 -0.630 27.770 1.00 94.12 92 PHE A N 1
ATOM 731 C CA . PHE A 1 92 ? -8.534 -1.734 26.819 1.00 94.12 92 PHE A CA 1
ATOM 732 C C . PHE A 1 92 ? -7.179 -2.299 26.353 1.00 94.12 92 PHE A C 1
ATOM 734 O O . PHE A 1 92 ? -6.984 -3.517 26.342 1.00 94.12 92 PHE A O 1
ATOM 741 N N . ASP A 1 93 ? -6.218 -1.431 26.015 1.00 90.00 93 ASP A N 1
ATOM 742 C CA . ASP A 1 93 ? -4.845 -1.820 25.651 1.00 90.00 93 ASP A CA 1
ATOM 743 C C . ASP A 1 93 ? -4.092 -2.427 26.864 1.00 90.00 93 ASP A C 1
ATOM 745 O O . ASP A 1 93 ? -3.219 -3.281 26.704 1.00 90.00 93 ASP A O 1
ATOM 749 N N . GLY A 1 94 ? -4.419 -1.999 28.090 1.00 82.12 94 GLY A N 1
ATOM 750 C CA . GLY A 1 94 ? -3.820 -2.495 29.332 1.00 82.12 94 GLY A CA 1
ATOM 751 C C . GLY A 1 94 ? -4.335 -3.872 29.756 1.00 82.12 94 GLY A C 1
ATOM 752 O O . GLY A 1 94 ? -3.545 -4.734 30.144 1.00 82.12 94 GLY A O 1
ATOM 753 N N . GLU A 1 95 ? -5.641 -4.112 29.639 1.00 75.06 95 GLU A N 1
ATOM 754 C CA . GLU A 1 95 ? -6.263 -5.412 29.925 1.00 75.06 95 GLU A CA 1
ATOM 755 C C . GLU A 1 95 ? -5.856 -6.476 28.903 1.00 75.06 95 GLU A C 1
ATOM 757 O O . GLU A 1 95 ? -5.611 -7.632 29.256 1.00 75.06 95 GLU A O 1
ATOM 762 N N . THR A 1 96 ? -5.679 -6.076 27.643 1.00 63.22 96 THR A N 1
ATOM 763 C CA . THR A 1 96 ? -5.139 -6.958 26.599 1.00 63.22 96 THR A CA 1
ATOM 764 C C . THR A 1 96 ? -3.643 -7.253 26.769 1.00 63.22 96 THR A C 1
ATOM 766 O O . THR A 1 96 ? -3.145 -8.197 26.160 1.00 63.22 96 THR A O 1
ATOM 769 N N . GLY A 1 97 ? -2.931 -6.513 27.630 1.00 52.88 97 GLY A N 1
ATOM 770 C CA . GLY A 1 97 ? -1.495 -6.670 27.883 1.00 52.88 97 GLY A CA 1
ATOM 771 C C . GLY A 1 97 ? -1.097 -7.652 28.998 1.00 52.88 97 GLY A C 1
ATOM 772 O O . GLY A 1 97 ? 0.084 -7.981 29.094 1.00 52.88 97 GLY A O 1
ATOM 773 N N . ALA A 1 98 ? -2.030 -8.123 29.840 1.00 46.72 98 ALA A N 1
ATOM 774 C CA . ALA A 1 98 ? -1.729 -9.006 30.984 1.00 46.72 98 ALA A CA 1
ATOM 775 C C . ALA A 1 98 ? -2.228 -10.453 30.828 1.00 46.72 98 ALA A C 1
ATOM 777 O O . ALA A 1 98 ? -1.792 -11.342 31.562 1.00 46.72 98 ALA A O 1
ATOM 778 N N . ALA A 1 99 ? -3.090 -10.721 29.848 1.00 46.62 99 ALA A N 1
ATOM 779 C CA . ALA A 1 99 ? -3.174 -12.060 29.299 1.00 46.62 99 ALA A CA 1
ATOM 780 C C . ALA A 1 99 ? -1.956 -12.224 28.391 1.00 46.62 99 ALA A C 1
ATOM 782 O O . ALA A 1 99 ? -1.900 -11.643 27.309 1.00 46.62 99 ALA A O 1
ATOM 783 N N . GLU A 1 100 ? -0.976 -13.004 28.840 1.00 43.62 100 GLU A N 1
ATOM 784 C CA . GLU A 1 100 ? -0.004 -13.646 27.966 1.00 43.62 100 GLU A CA 1
ATOM 785 C C . GLU A 1 100 ? -0.819 -14.468 26.959 1.00 43.62 100 GLU A C 1
ATOM 787 O O . GLU A 1 100 ? -1.163 -15.631 27.179 1.00 43.62 100 GLU A O 1
ATOM 792 N N . SER A 1 101 ? -1.267 -13.807 25.889 1.00 43.88 101 SER A N 1
ATOM 793 C CA . SER A 1 101 ? -1.986 -14.458 24.823 1.00 43.88 101 SER A CA 1
ATOM 794 C C . SER A 1 101 ? -0.944 -15.356 24.186 1.00 43.88 101 SER A C 1
ATOM 796 O O . SER A 1 101 ? -0.072 -14.890 23.447 1.00 43.88 101 SER A O 1
ATOM 798 N N . ALA A 1 102 ? -1.029 -16.657 24.470 1.00 42.84 102 ALA A N 1
ATOM 799 C CA . ALA A 1 102 ? -0.747 -17.645 23.451 1.00 42.84 102 ALA A CA 1
ATOM 800 C C . ALA A 1 102 ? -1.325 -17.054 22.168 1.00 42.84 102 ALA A C 1
ATOM 802 O O . ALA A 1 102 ? -2.535 -16.807 22.122 1.00 42.84 102 ALA A O 1
ATOM 803 N N . ALA A 1 103 ? -0.435 -16.674 21.240 1.00 41.56 103 ALA A N 1
ATOM 804 C CA . ALA A 1 103 ? -0.807 -15.996 20.008 1.00 41.56 103 ALA A CA 1
ATOM 805 C C . ALA A 1 103 ? -2.088 -16.658 19.515 1.00 41.56 103 ALA A C 1
ATOM 807 O O . ALA A 1 103 ? -2.102 -17.898 19.496 1.00 41.56 103 ALA A O 1
ATOM 808 N N . PRO A 1 104 ? -3.166 -15.901 19.236 1.00 37.69 104 PRO A N 1
ATOM 809 C CA . PRO A 1 104 ? -4.408 -16.514 18.822 1.00 37.69 104 PRO A CA 1
ATOM 810 C C . PRO A 1 104 ? -4.037 -17.498 17.725 1.00 37.69 104 PRO A C 1
ATOM 812 O O . PRO A 1 104 ? -3.486 -17.110 16.689 1.00 37.69 104 PRO A O 1
ATOM 815 N N . LYS A 1 105 ? -4.263 -18.793 17.988 1.00 37.72 105 LYS A N 1
ATOM 816 C CA . LYS A 1 105 ? -4.476 -19.732 16.904 1.00 37.72 105 LYS A CA 1
ATOM 817 C C . LYS A 1 105 ? -5.691 -19.146 16.227 1.00 37.72 105 LYS A C 1
ATOM 819 O O . LYS A 1 105 ? -6.818 -19.346 16.666 1.00 37.72 105 LYS A O 1
ATOM 824 N N . VAL A 1 106 ? -5.427 -18.315 15.231 1.00 34.88 106 VAL A N 1
ATOM 825 C CA . VAL A 1 106 ? -6.384 -18.023 14.199 1.00 34.88 106 VAL A CA 1
ATOM 826 C C . VAL A 1 106 ? -6.650 -19.412 13.643 1.00 34.88 106 VAL A C 1
ATOM 828 O O . VAL A 1 106 ? -5.853 -19.945 12.874 1.00 34.88 106 VAL A O 1
ATOM 831 N N . GLU A 1 107 ? -7.719 -20.056 14.117 1.00 38.44 107 GLU A N 1
ATOM 832 C CA . GLU A 1 107 ? -8.489 -20.880 13.209 1.00 38.44 107 GLU A CA 1
ATOM 833 C C . GLU A 1 107 ? -8.806 -19.919 12.082 1.00 38.44 107 GLU A C 1
ATOM 835 O O . GLU A 1 107 ? -9.619 -19.001 12.205 1.00 38.44 107 GLU A O 1
ATOM 840 N N . VAL A 1 108 ? -7.988 -20.035 11.039 1.00 39.06 108 VAL A N 1
ATOM 841 C CA . VAL A 1 108 ? -8.260 -19.443 9.754 1.00 39.06 108 VAL A CA 1
ATOM 842 C C . VAL A 1 108 ? -9.601 -20.049 9.417 1.00 39.06 108 VAL A C 1
ATOM 844 O O . VAL A 1 108 ? -9.684 -21.222 9.059 1.00 39.06 108 VAL A O 1
ATOM 847 N N . ALA A 1 109 ? -10.659 -19.275 9.653 1.00 33.34 109 ALA A N 1
ATOM 848 C CA . ALA A 1 109 ? -11.925 -19.527 9.022 1.00 33.34 109 ALA A CA 1
ATOM 849 C C . ALA A 1 109 ? -11.568 -19.645 7.548 1.00 33.34 109 ALA A C 1
ATOM 851 O O . ALA A 1 109 ? -11.052 -18.700 6.944 1.00 33.34 109 ALA A O 1
ATOM 852 N N . ASP A 1 110 ? -11.700 -20.870 7.058 1.00 44.69 110 ASP A N 1
ATOM 853 C CA . ASP A 1 110 ? -11.569 -21.232 5.671 1.00 44.69 110 ASP A CA 1
ATOM 854 C C . ASP A 1 110 ? -12.489 -20.304 4.873 1.00 44.69 110 ASP A C 1
ATOM 856 O O . ASP A 1 110 ? -13.690 -20.521 4.726 1.00 44.69 110 ASP A O 1
ATOM 860 N N . CYS A 1 111 ? -11.898 -19.218 4.397 1.00 39.16 111 CYS A N 1
ATOM 861 C CA . CYS A 1 111 ? -12.432 -18.396 3.341 1.00 39.16 111 CYS A CA 1
ATOM 862 C C . CYS A 1 111 ? -11.749 -18.880 2.070 1.00 39.16 111 CYS A C 1
ATOM 864 O O . CYS A 1 111 ? -10.845 -18.203 1.584 1.00 39.16 111 CYS A O 1
ATOM 866 N N . HIS A 1 112 ? -12.112 -20.078 1.608 1.00 40.72 112 HIS A N 1
ATOM 867 C CA . HIS A 1 112 ? -11.781 -20.662 0.309 1.00 40.72 112 HIS A CA 1
ATOM 868 C C . HIS A 1 112 ? -11.113 -19.661 -0.646 1.00 40.72 112 HIS A C 1
ATOM 870 O O . HIS A 1 112 ? -11.773 -18.842 -1.292 1.00 40.72 112 HIS A O 1
ATOM 876 N N . GLY A 1 113 ? -9.783 -19.726 -0.718 1.00 51.78 113 GLY A N 1
ATOM 877 C CA . GLY A 1 113 ? -8.993 -18.919 -1.638 1.00 51.78 113 GLY A CA 1
ATOM 878 C C . GLY A 1 113 ? -7.644 -18.534 -1.060 1.00 51.78 113 GLY A C 1
ATOM 879 O O . GLY A 1 113 ? -7.554 -17.499 -0.421 1.00 51.78 113 GLY A O 1
ATOM 880 N N . ASN A 1 114 ? -6.628 -19.360 -1.338 1.00 69.31 114 ASN A N 1
ATOM 881 C CA . ASN A 1 114 ? -5.162 -19.188 -1.323 1.00 69.31 114 ASN A CA 1
ATOM 882 C C . ASN A 1 114 ? -4.571 -17.763 -1.162 1.00 69.31 114 ASN A C 1
ATOM 884 O O . ASN A 1 114 ? -3.644 -17.427 -1.883 1.00 69.31 114 ASN A O 1
ATOM 888 N N . ASN A 1 115 ? -5.045 -16.898 -0.273 1.00 81.06 115 ASN A N 1
ATOM 889 C CA . ASN A 1 115 ? -4.614 -15.514 -0.115 1.00 81.06 115 ASN A CA 1
ATOM 890 C C . ASN A 1 115 ? -4.578 -15.161 1.375 1.00 81.06 115 ASN A C 1
ATOM 892 O O . ASN A 1 115 ? -5.516 -15.456 2.105 1.00 81.06 115 ASN A O 1
ATOM 896 N N . ALA A 1 116 ? -3.530 -14.475 1.821 1.00 86.38 116 ALA A N 1
ATOM 897 C CA . ALA A 1 116 ? -3.447 -13.894 3.156 1.00 86.38 116 ALA A CA 1
ATOM 898 C C . ALA A 1 116 ? -3.011 -12.431 3.069 1.00 86.38 116 ALA A C 1
ATOM 900 O O . ALA A 1 116 ? -2.207 -12.055 2.220 1.00 86.38 116 ALA A O 1
ATOM 901 N N . ALA A 1 117 ? -3.542 -11.584 3.946 1.00 90.81 117 ALA A N 1
ATOM 902 C CA . ALA A 1 117 ? -3.027 -10.237 4.149 1.00 90.81 117 ALA A CA 1
ATOM 903 C C . ALA A 1 117 ? -2.056 -10.262 5.329 1.00 90.81 117 ALA A C 1
ATOM 905 O O . ALA A 1 117 ? -2.392 -10.753 6.402 1.00 90.81 117 ALA A O 1
ATOM 906 N N . VAL A 1 118 ? -0.856 -9.729 5.134 1.00 92.94 118 VAL A N 1
ATOM 907 C CA . VAL A 1 118 ? 0.204 -9.694 6.143 1.00 92.94 118 VAL A CA 1
ATOM 908 C C . VAL A 1 118 ? 0.688 -8.265 6.344 1.00 92.94 118 VAL A C 1
ATOM 910 O O . VAL A 1 118 ? 0.715 -7.459 5.411 1.00 92.94 118 VAL A O 1
ATOM 913 N N . MET A 1 119 ? 1.079 -7.936 7.571 1.00 95.62 119 MET A N 1
ATOM 914 C CA . MET A 1 119 ? 1.673 -6.643 7.904 1.00 95.62 119 MET A CA 1
ATOM 915 C C . MET A 1 119 ? 3.192 -6.737 7.797 1.00 95.62 119 MET A C 1
ATOM 917 O O . MET A 1 119 ? 3.810 -7.606 8.404 1.00 95.62 119 MET A O 1
ATOM 921 N N . CYS A 1 120 ? 3.811 -5.837 7.031 1.00 91.56 120 CYS A N 1
ATOM 922 C CA . CYS A 1 120 ? 5.267 -5.760 6.964 1.00 91.56 120 CYS A CA 1
ATOM 923 C C . CYS A 1 120 ? 5.837 -5.278 8.311 1.00 91.56 120 CYS A C 1
ATOM 925 O O . CYS A 1 120 ? 5.550 -4.140 8.685 1.00 91.56 120 CYS A O 1
ATOM 927 N N . PRO A 1 121 ? 6.702 -6.048 8.998 1.00 87.75 121 PRO A N 1
ATOM 928 C CA . PRO A 1 121 ? 7.283 -5.630 10.277 1.00 87.75 121 PRO A CA 1
ATOM 929 C C . PRO A 1 121 ? 8.216 -4.417 10.148 1.00 87.75 121 PRO A C 1
ATOM 931 O O . PRO A 1 121 ? 8.440 -3.707 11.119 1.00 87.75 121 PRO A O 1
ATOM 934 N N . ASN A 1 122 ? 8.755 -4.154 8.953 1.00 88.19 122 ASN A N 1
ATOM 935 C CA . ASN A 1 122 ? 9.704 -3.062 8.740 1.00 88.19 122 ASN A CA 1
ATOM 936 C C . ASN A 1 122 ? 9.038 -1.722 8.370 1.00 88.19 122 ASN A C 1
ATOM 938 O O . ASN A 1 122 ? 9.544 -0.667 8.730 1.00 88.19 122 ASN A O 1
ATOM 942 N N . CYS A 1 123 ? 7.942 -1.734 7.606 1.00 90.75 123 CYS A N 1
ATOM 943 C CA . CYS A 1 123 ? 7.282 -0.496 7.155 1.00 90.75 123 CYS A CA 1
ATOM 944 C C . CYS A 1 123 ? 5.835 -0.352 7.630 1.00 90.75 123 CYS A C 1
ATOM 946 O O . CYS A 1 123 ? 5.180 0.630 7.284 1.00 90.75 123 CYS A O 1
ATOM 948 N N . SER A 1 124 ? 5.325 -1.337 8.371 1.00 92.75 124 SER A N 1
ATOM 949 C CA . SER A 1 124 ? 3.968 -1.376 8.927 1.00 92.75 124 SER A CA 1
ATOM 950 C C . SER A 1 124 ? 2.851 -1.235 7.891 1.00 92.75 124 SER A C 1
ATOM 952 O O . SER A 1 124 ? 1.724 -0.873 8.223 1.00 92.75 124 SER A O 1
ATOM 954 N N . LYS A 1 125 ? 3.138 -1.520 6.616 1.00 90.62 125 LYS A N 1
ATOM 955 C CA . LYS A 1 125 ? 2.140 -1.541 5.545 1.00 90.62 125 LYS A CA 1
ATOM 956 C C . LYS A 1 125 ? 1.668 -2.966 5.292 1.00 90.62 125 LYS A C 1
ATOM 958 O O . LYS A 1 125 ? 2.479 -3.891 5.224 1.00 90.62 125 LYS A O 1
ATOM 963 N N . ALA A 1 126 ? 0.360 -3.110 5.113 1.00 94.25 126 ALA A N 1
ATOM 964 C CA . ALA A 1 126 ? -0.252 -4.363 4.711 1.00 94.25 126 ALA A CA 1
ATOM 965 C C . ALA A 1 126 ? 0.118 -4.711 3.262 1.00 94.25 126 ALA A C 1
ATOM 967 O O . ALA A 1 126 ? 0.221 -3.830 2.397 1.00 94.25 126 ALA A O 1
ATOM 968 N N . TYR A 1 127 ? 0.280 -6.000 2.990 1.00 89.75 127 TYR A N 1
ATOM 969 C CA . TYR A 1 127 ? 0.366 -6.537 1.641 1.00 89.75 127 TYR A CA 1
ATOM 970 C C . TYR A 1 127 ? -0.257 -7.932 1.563 1.00 89.75 127 TYR A C 1
ATOM 972 O O . TYR A 1 127 ? -0.319 -8.657 2.549 1.00 89.75 127 TYR A O 1
ATOM 980 N N . LEU A 1 128 ? -0.758 -8.285 0.380 1.00 89.12 128 LEU A N 1
ATOM 981 C CA . LEU A 1 128 ? -1.376 -9.584 0.122 1.00 89.12 128 LEU A CA 1
ATOM 982 C C . LEU A 1 128 ? -0.327 -10.594 -0.346 1.00 89.12 128 LEU A C 1
ATOM 984 O O . LEU A 1 128 ? 0.478 -10.285 -1.224 1.00 89.12 128 LEU A O 1
ATOM 988 N N . ILE A 1 129 ? -0.361 -11.801 0.193 1.00 87.50 129 ILE A N 1
ATOM 989 C CA . ILE A 1 129 ? 0.351 -12.974 -0.300 1.00 87.50 129 ILE A CA 1
ATOM 990 C C . ILE A 1 129 ? -0.670 -13.964 -0.845 1.00 87.50 129 ILE A C 1
ATOM 992 O O . ILE A 1 129 ? -1.754 -14.089 -0.289 1.00 87.50 129 ILE A O 1
ATOM 996 N N . SER A 1 130 ? -0.344 -14.635 -1.947 1.00 83.06 130 SER A N 1
ATOM 997 C CA . SER A 1 130 ? -1.220 -15.610 -2.585 1.00 83.06 130 SER A CA 1
ATOM 998 C C . SER A 1 130 ? -0.468 -16.907 -2.837 1.00 83.06 130 SER A C 1
ATOM 1000 O O . SER A 1 130 ? 0.646 -16.875 -3.358 1.00 83.06 130 SER A O 1
ATOM 1002 N N . GLY A 1 131 ? -1.093 -18.036 -2.524 1.00 75.62 131 GLY A N 1
ATOM 1003 C CA . GLY A 1 131 ? -0.635 -19.378 -2.858 1.00 75.62 131 GLY A CA 1
ATOM 1004 C C . GLY A 1 131 ? -0.679 -19.614 -4.363 1.00 75.62 131 GLY A C 1
ATOM 1005 O O . GLY A 1 131 ? 0.093 -20.413 -4.870 1.00 75.62 131 GLY A O 1
ATOM 1006 N N . PHE A 1 132 ? -1.524 -18.874 -5.090 1.00 69.81 132 PHE A N 1
ATOM 1007 C CA . PHE A 1 132 ? -1.639 -18.987 -6.542 1.00 69.81 132 PHE A CA 1
ATOM 1008 C C . PHE A 1 132 ? -0.771 -17.961 -7.278 1.00 69.81 132 PHE A C 1
ATOM 1010 O O . PHE A 1 132 ? 0.036 -18.334 -8.121 1.00 69.81 132 PHE A O 1
ATOM 1017 N N . LEU A 1 133 ? -0.888 -16.670 -6.938 1.00 67.50 133 LEU A N 1
ATOM 1018 C CA . LEU A 1 133 ? -0.164 -15.613 -7.665 1.00 67.50 133 LEU A CA 1
ATOM 1019 C C . LEU A 1 133 ? 1.329 -15.585 -7.332 1.00 67.50 133 LEU A C 1
ATOM 1021 O O . LEU A 1 133 ? 2.146 -15.355 -8.215 1.00 67.50 133 LEU A O 1
ATOM 1025 N N . ASN A 1 134 ? 1.680 -15.831 -6.067 1.00 74.81 134 ASN A N 1
ATOM 1026 C CA . ASN A 1 134 ? 3.058 -15.713 -5.587 1.00 74.81 134 ASN A CA 1
ATOM 1027 C C . ASN A 1 134 ? 3.582 -17.047 -5.035 1.00 74.81 134 ASN A C 1
ATOM 1029 O O . ASN A 1 134 ? 4.536 -17.057 -4.268 1.00 74.81 134 ASN A O 1
ATOM 1033 N N . LYS A 1 135 ? 2.917 -18.170 -5.348 1.00 76.56 135 LYS A N 1
ATOM 1034 C CA . LYS A 1 135 ? 3.278 -19.512 -4.853 1.00 76.56 135 LYS A CA 1
ATOM 1035 C C . LYS A 1 135 ? 3.509 -19.565 -3.337 1.00 76.56 135 LYS A C 1
ATOM 1037 O O . LYS A 1 135 ? 4.369 -20.285 -2.857 1.00 76.56 135 LYS A O 1
ATOM 1042 N N . GLY A 1 136 ? 2.783 -18.749 -2.575 1.00 81.81 136 GLY A N 1
ATOM 1043 C CA . GLY A 1 136 ? 2.899 -18.712 -1.123 1.00 81.81 136 GLY A CA 1
ATOM 1044 C C . GLY A 1 136 ? 4.144 -18.030 -0.567 1.00 81.81 136 GLY A C 1
ATOM 1045 O O . GLY A 1 136 ? 4.359 -18.120 0.639 1.00 81.81 136 GLY A O 1
ATOM 1046 N N . VAL A 1 137 ? 4.911 -17.308 -1.393 1.00 83.88 137 VAL A N 1
ATOM 1047 C CA . VAL A 1 137 ? 6.062 -16.493 -0.979 1.00 83.88 137 VAL A CA 1
ATOM 1048 C C . VAL A 1 137 ? 5.954 -15.102 -1.588 1.00 83.88 137 VAL A C 1
ATOM 1050 O O . VAL A 1 137 ? 5.807 -14.945 -2.793 1.00 83.88 137 VAL A O 1
ATOM 1053 N N . ARG A 1 138 ? 6.021 -14.049 -0.772 1.00 87.56 138 ARG A N 1
ATOM 1054 C CA . ARG A 1 138 ? 6.067 -12.683 -1.301 1.00 87.56 138 ARG A CA 1
ATOM 1055 C C . ARG A 1 138 ? 6.843 -11.767 -0.380 1.00 87.56 138 ARG A C 1
ATOM 1057 O O . ARG A 1 138 ? 6.546 -11.674 0.811 1.00 87.56 138 ARG A O 1
ATOM 1064 N N . SER A 1 139 ? 7.780 -11.030 -0.947 1.00 89.50 139 SER A N 1
ATOM 1065 C CA . SER A 1 139 ? 8.399 -9.917 -0.250 1.00 89.50 139 SER A CA 1
ATOM 1066 C C . SER A 1 139 ? 7.489 -8.684 -0.195 1.00 89.50 139 SER A C 1
ATOM 1068 O O . SER A 1 139 ? 6.529 -8.534 -0.956 1.00 89.50 139 SER A O 1
ATOM 1070 N N . CYS A 1 140 ? 7.750 -7.799 0.764 1.00 88.19 140 CYS A N 1
ATOM 1071 C CA . CYS A 1 140 ? 6.948 -6.605 0.985 1.00 88.19 140 CYS A CA 1
ATOM 1072 C C . CYS A 1 140 ? 7.072 -5.650 -0.216 1.00 88.19 140 CYS A C 1
ATOM 1074 O O . CYS A 1 140 ? 8.118 -5.017 -0.372 1.00 88.19 140 CYS A O 1
ATOM 1076 N N . PRO A 1 141 ? 5.987 -5.390 -0.970 1.00 84.12 141 PRO A N 1
ATOM 1077 C CA . PRO A 1 141 ? 6.034 -4.551 -2.171 1.00 84.12 141 PRO A CA 1
ATOM 1078 C C . PRO A 1 141 ? 6.312 -3.073 -1.871 1.00 84.12 141 PRO A C 1
ATOM 1080 O O . PRO A 1 141 ? 6.514 -2.275 -2.781 1.00 84.12 141 PRO A O 1
ATOM 1083 N N . HIS A 1 142 ? 6.270 -2.678 -0.596 1.00 85.00 142 HIS A N 1
ATOM 1084 C CA . HIS A 1 142 ? 6.492 -1.296 -0.186 1.00 85.00 142 HIS A CA 1
ATOM 1085 C C . HIS A 1 142 ? 7.945 -0.994 0.162 1.00 85.00 142 HIS A C 1
ATOM 1087 O O . HIS A 1 142 ? 8.351 0.158 0.050 1.00 85.00 142 HIS A O 1
ATOM 1093 N N . CYS A 1 143 ? 8.702 -1.976 0.656 1.00 82.75 143 CYS A N 1
ATOM 1094 C CA . CYS A 1 143 ? 10.062 -1.732 1.147 1.00 82.75 143 CYS A CA 1
ATOM 1095 C C . CYS A 1 143 ? 11.081 -2.820 0.805 1.00 82.75 143 CYS A C 1
ATOM 1097 O O . CYS A 1 143 ? 12.256 -2.609 1.081 1.00 82.75 143 CYS A O 1
ATOM 1099 N N . GLY A 1 144 ? 10.655 -3.991 0.330 1.00 85.50 144 GLY A N 1
ATOM 1100 C CA . GLY A 1 144 ? 11.492 -5.162 0.037 1.00 85.50 144 GLY A CA 1
ATOM 1101 C C . GLY A 1 144 ? 12.198 -5.822 1.232 1.00 85.50 144 GLY A C 1
ATOM 1102 O O . GLY A 1 144 ? 12.692 -6.933 1.144 1.00 85.50 144 GLY A O 1
ATOM 1103 N N . LYS A 1 145 ? 12.216 -5.174 2.404 1.00 83.12 145 LYS A N 1
ATOM 1104 C CA . LYS A 1 145 ? 12.982 -5.644 3.579 1.00 83.12 145 LYS A CA 1
ATOM 1105 C C . LYS A 1 145 ? 12.370 -6.799 4.381 1.00 83.12 145 LYS A C 1
ATOM 1107 O O . LYS A 1 145 ? 12.960 -7.220 5.366 1.00 83.12 145 LYS A O 1
ATOM 1112 N N . SER A 1 146 ? 11.162 -7.251 4.058 1.00 87.00 146 SER A N 1
ATOM 1113 C CA . SER A 1 146 ? 10.531 -8.370 4.774 1.00 87.00 146 SER A CA 1
ATOM 1114 C C . SER A 1 146 ? 9.853 -9.292 3.784 1.00 87.00 146 SER A C 1
ATOM 1116 O O . SER A 1 146 ? 9.387 -8.815 2.750 1.00 87.00 146 SER A O 1
ATOM 1118 N N . LYS A 1 147 ? 9.778 -10.577 4.123 1.00 89.69 147 LYS A N 1
ATOM 1119 C CA . LYS A 1 147 ? 9.212 -11.626 3.281 1.00 89.69 147 LYS A CA 1
ATOM 1120 C C . LYS A 1 147 ? 8.186 -12.419 4.078 1.00 89.69 147 LYS A C 1
ATOM 1122 O O . LYS A 1 147 ? 8.464 -12.824 5.203 1.00 89.69 147 LYS A O 1
ATOM 1127 N N . ALA A 1 148 ? 7.001 -12.597 3.507 1.00 89.31 148 ALA A N 1
ATOM 1128 C CA . ALA A 1 148 ? 5.977 -13.483 4.034 1.00 89.31 148 ALA A CA 1
ATOM 1129 C C . ALA A 1 148 ? 5.993 -14.798 3.263 1.00 89.31 148 ALA A C 1
ATOM 1131 O O . ALA A 1 148 ? 6.206 -14.812 2.048 1.00 89.31 148 ALA A O 1
ATOM 1132 N N . VAL A 1 149 ? 5.770 -15.887 3.992 1.00 87.06 149 VAL A N 1
ATOM 1133 C CA . VAL A 1 149 ? 5.791 -17.258 3.483 1.00 87.06 149 VAL A CA 1
ATOM 1134 C C . VAL A 1 149 ? 4.658 -18.033 4.156 1.00 87.06 149 VAL A C 1
ATOM 1136 O O . VAL A 1 149 ? 4.488 -17.914 5.372 1.00 87.06 149 VAL A O 1
ATOM 1139 N N . PHE A 1 150 ? 3.874 -18.808 3.401 1.00 83.88 150 PHE A N 1
ATOM 1140 C CA . PHE A 1 150 ? 2.914 -19.741 4.000 1.00 83.88 150 PHE A CA 1
ATOM 1141 C C . PHE A 1 150 ? 3.652 -20.855 4.739 1.00 83.88 150 PHE A C 1
ATOM 1143 O O . PHE A 1 150 ? 4.592 -21.432 4.204 1.00 83.88 150 PHE A O 1
ATOM 1150 N N . ALA A 1 151 ? 3.211 -21.174 5.957 1.00 74.19 151 ALA A N 1
ATOM 1151 C CA . ALA A 1 151 ? 3.893 -22.134 6.825 1.00 74.19 151 ALA A CA 1
ATOM 1152 C C . ALA A 1 151 ? 4.087 -23.510 6.163 1.00 74.19 151 ALA A C 1
ATOM 1154 O O . ALA A 1 151 ? 5.162 -24.090 6.272 1.00 74.19 151 ALA A O 1
ATOM 1155 N N . GLU A 1 152 ? 3.081 -23.987 5.429 1.00 70.62 152 GLU A N 1
ATOM 1156 C CA . GLU A 1 152 ? 3.109 -25.278 4.726 1.00 70.62 152 GLU A CA 1
ATOM 1157 C C . GLU A 1 152 ? 4.026 -25.260 3.496 1.00 70.62 152 GLU A C 1
ATOM 1159 O O . GLU A 1 152 ? 4.642 -26.264 3.164 1.00 70.62 152 GLU A O 1
ATOM 1164 N N . VAL A 1 153 ? 4.175 -24.095 2.861 1.00 66.25 153 VAL A N 1
ATOM 1165 C CA . VAL A 1 153 ? 5.025 -23.909 1.676 1.00 66.25 153 VAL A CA 1
ATOM 1166 C C . VAL A 1 153 ? 6.473 -23.632 2.069 1.00 66.25 153 VAL A C 1
ATOM 1168 O O . VAL A 1 153 ? 7.378 -23.819 1.266 1.00 66.25 153 VAL A O 1
ATOM 1171 N N . LYS A 1 154 ? 6.717 -23.205 3.313 1.00 63.50 154 LYS A N 1
ATOM 1172 C CA . LYS A 1 154 ? 8.039 -22.790 3.777 1.00 63.50 154 LYS A CA 1
ATOM 1173 C C . LYS A 1 154 ? 9.082 -23.895 3.611 1.00 63.50 154 LYS A C 1
ATOM 1175 O O . LYS A 1 154 ? 10.124 -23.632 3.033 1.00 63.50 154 LYS A O 1
ATOM 1180 N N . ALA A 1 155 ? 8.782 -25.114 4.060 1.00 66.12 155 ALA 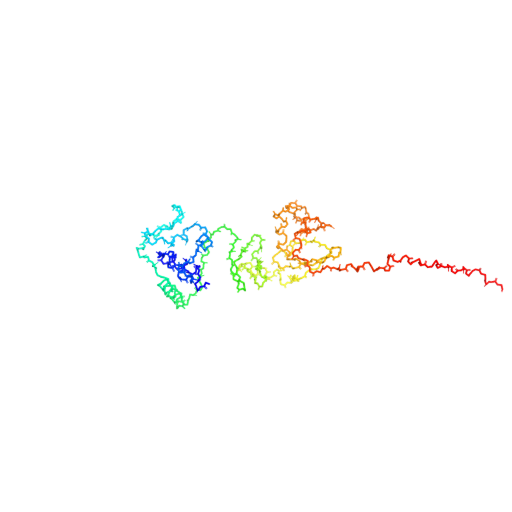A N 1
ATOM 1181 C CA . ALA A 1 155 ? 9.736 -26.222 4.032 1.00 66.12 155 ALA A CA 1
ATOM 1182 C C . ALA A 1 155 ? 10.021 -26.730 2.607 1.00 66.12 155 ALA A C 1
ATOM 1184 O O . ALA A 1 155 ? 11.173 -26.976 2.269 1.00 66.12 155 ALA A O 1
ATOM 1185 N N . GLU A 1 156 ? 8.996 -26.849 1.757 1.00 67.31 156 GLU A N 1
ATOM 1186 C CA . GLU A 1 156 ? 9.177 -27.250 0.353 1.00 67.31 156 GLU A CA 1
ATOM 1187 C C . GLU A 1 156 ? 9.882 -26.163 -0.459 1.00 67.31 156 GLU A C 1
ATOM 1189 O O . GLU A 1 156 ? 10.747 -26.468 -1.275 1.00 67.31 156 GLU A O 1
ATOM 1194 N N . TRP A 1 157 ? 9.551 -24.891 -0.222 1.00 65.62 157 TRP A N 1
ATOM 1195 C CA . TRP A 1 157 ? 10.195 -23.766 -0.890 1.00 65.62 157 TRP A CA 1
ATOM 1196 C C . TRP A 1 157 ? 11.656 -23.619 -0.465 1.00 65.62 157 TRP A C 1
ATOM 1198 O O . TRP A 1 157 ? 12.505 -23.486 -1.338 1.00 65.62 157 TRP A O 1
ATOM 1208 N N . GLU A 1 158 ? 11.956 -23.686 0.837 1.00 63.75 158 GLU A N 1
ATOM 1209 C CA . GLU A 1 158 ? 13.331 -23.646 1.356 1.00 63.75 158 GLU A CA 1
ATOM 1210 C C . GLU A 1 158 ? 14.160 -24.836 0.847 1.00 63.75 158 GLU A C 1
ATOM 1212 O O . GLU A 1 158 ? 15.320 -24.640 0.518 1.00 63.75 158 GLU A O 1
ATOM 1217 N N . ALA A 1 159 ? 13.570 -26.029 0.694 1.00 67.19 159 ALA A N 1
ATOM 1218 C CA . ALA A 1 159 ? 14.264 -27.203 0.154 1.00 67.19 159 ALA A CA 1
ATOM 1219 C C . ALA A 1 159 ? 14.459 -27.168 -1.376 1.00 67.19 159 ALA A C 1
ATOM 1221 O O . ALA A 1 159 ? 15.462 -27.667 -1.875 1.00 67.19 159 ALA A O 1
ATOM 1222 N N . LEU A 1 160 ? 13.514 -26.603 -2.138 1.00 63.69 160 LEU A N 1
ATOM 1223 C CA . LEU A 1 160 ? 13.637 -26.451 -3.598 1.00 63.69 160 LEU A CA 1
ATOM 1224 C C . LEU A 1 160 ? 14.573 -25.310 -4.004 1.00 63.69 160 LEU A C 1
ATOM 1226 O O . LEU A 1 160 ? 15.135 -25.361 -5.090 1.00 63.69 160 LEU A O 1
ATOM 1230 N N . HIS A 1 161 ? 14.712 -24.292 -3.155 1.00 63.53 161 HIS A N 1
ATOM 1231 C CA . HIS A 1 161 ? 15.444 -23.063 -3.465 1.00 63.53 161 HIS A CA 1
ATOM 1232 C C . HIS A 1 161 ? 16.634 -22.839 -2.522 1.00 63.53 161 HIS A C 1
ATOM 1234 O O . HIS A 1 161 ? 17.106 -21.708 -2.411 1.00 63.53 161 HIS A O 1
ATOM 1240 N N . GLU A 1 162 ? 17.125 -23.891 -1.853 1.00 59.22 162 GLU A N 1
ATOM 1241 C CA . GLU A 1 162 ? 18.361 -23.839 -1.052 1.00 59.22 162 GLU A CA 1
ATOM 1242 C C . GLU A 1 162 ? 19.549 -23.365 -1.912 1.00 59.22 162 GLU A C 1
ATOM 1244 O O . GLU A 1 162 ? 20.396 -22.612 -1.432 1.00 59.22 162 GLU A O 1
ATOM 1249 N N . ASP A 1 163 ? 19.525 -23.697 -3.210 1.00 57.12 163 ASP A N 1
ATOM 1250 C CA . ASP A 1 163 ? 20.530 -23.299 -4.201 1.00 57.12 163 ASP A CA 1
ATOM 1251 C C . ASP A 1 163 ? 20.099 -22.122 -5.110 1.00 57.12 163 ASP A C 1
ATOM 1253 O O . ASP A 1 163 ? 20.943 -21.513 -5.770 1.00 57.12 163 ASP A O 1
ATOM 1257 N N . ASP A 1 164 ? 18.814 -21.737 -5.126 1.00 58.94 164 ASP A N 1
ATOM 1258 C CA . ASP A 1 164 ? 18.279 -20.662 -5.986 1.00 58.94 164 ASP A CA 1
ATOM 1259 C C . ASP A 1 164 ? 18.412 -19.284 -5.317 1.00 58.94 164 ASP A C 1
ATOM 1261 O O . ASP A 1 164 ? 17.448 -18.527 -5.125 1.00 58.94 164 ASP A O 1
ATOM 1265 N N . VAL A 1 165 ? 19.647 -18.929 -4.962 1.00 71.31 165 VAL A N 1
ATOM 1266 C CA . VAL A 1 165 ? 19.990 -17.556 -4.586 1.00 71.31 165 VAL A CA 1
ATOM 1267 C C . VAL A 1 165 ? 19.993 -16.710 -5.857 1.00 71.31 165 VAL A C 1
ATOM 1269 O O . VAL A 1 165 ? 21.012 -16.530 -6.517 1.00 71.31 165 VAL A O 1
ATOM 1272 N N . ILE A 1 166 ? 18.820 -16.198 -6.226 1.00 79.69 166 ILE A N 1
ATOM 1273 C CA . ILE A 1 166 ? 18.718 -15.174 -7.265 1.00 79.69 166 ILE A CA 1
ATOM 1274 C C . ILE A 1 166 ? 19.263 -13.872 -6.682 1.00 79.69 166 ILE A C 1
ATOM 1276 O O . ILE A 1 166 ? 18.710 -13.339 -5.715 1.00 79.69 166 ILE A O 1
ATOM 1280 N N . ASP A 1 167 ? 20.329 -13.347 -7.285 1.00 85.50 167 ASP A N 1
ATOM 1281 C CA . ASP A 1 167 ? 20.861 -12.039 -6.916 1.00 85.50 167 ASP A CA 1
ATOM 1282 C C . ASP A 1 167 ? 19.772 -10.970 -7.058 1.00 85.50 167 ASP A C 1
ATOM 1284 O O . ASP A 1 167 ? 19.103 -10.852 -8.090 1.00 85.50 167 ASP A O 1
ATOM 1288 N N . SER A 1 168 ? 19.609 -10.157 -6.014 1.00 88.50 168 SER A N 1
ATOM 1289 C CA . SER A 1 168 ? 18.601 -9.093 -5.983 1.00 88.50 168 SER A CA 1
ATOM 1290 C C . SER A 1 168 ? 18.873 -7.972 -6.988 1.00 88.50 168 SER A C 1
ATOM 1292 O O . SER A 1 168 ? 17.997 -7.144 -7.214 1.00 88.50 168 SER A O 1
ATOM 1294 N N . GLU A 1 169 ? 20.072 -7.923 -7.571 1.00 94.88 169 GLU A N 1
ATOM 1295 C CA . GLU A 1 169 ? 20.452 -7.007 -8.644 1.00 94.88 169 GLU A CA 1
ATOM 1296 C C . GLU A 1 169 ? 20.781 -7.820 -9.894 1.00 94.88 169 GLU A C 1
ATOM 1298 O O . GLU A 1 169 ? 21.622 -8.714 -9.866 1.00 94.88 169 GLU A O 1
ATOM 1303 N N . GLN A 1 170 ? 20.121 -7.496 -10.997 1.00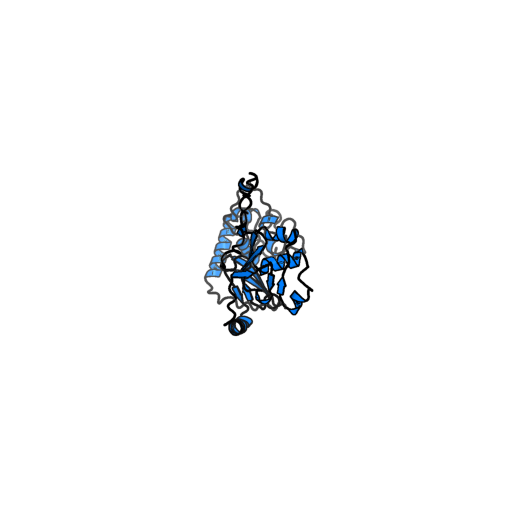 96.88 170 GLN A N 1
ATOM 1304 C CA . GLN A 1 170 ? 20.333 -8.127 -12.291 1.00 96.88 170 GLN A CA 1
ATOM 1305 C C . GLN A 1 170 ? 20.677 -7.060 -13.321 1.00 96.88 170 GLN A C 1
ATOM 1307 O O . GLN A 1 170 ? 20.097 -5.973 -13.334 1.00 96.88 170 GLN A O 1
ATOM 1312 N N . GLU A 1 171 ? 21.581 -7.389 -14.233 1.00 97.12 171 GLU A N 1
ATOM 1313 C CA . GLU A 1 171 ? 21.893 -6.550 -15.384 1.00 97.12 171 GLU A CA 1
ATOM 1314 C C . GLU A 1 171 ? 21.325 -7.173 -16.657 1.00 97.12 171 GLU A C 1
ATOM 1316 O O . GLU A 1 171 ? 21.332 -8.390 -16.855 1.00 97.12 171 GLU A O 1
ATOM 1321 N N . SER A 1 172 ? 20.809 -6.331 -17.544 1.00 97.19 172 SER A N 1
ATOM 1322 C CA . SER A 1 172 ? 20.333 -6.753 -18.851 1.00 97.19 172 SER A CA 1
ATOM 1323 C C . SER A 1 172 ? 20.717 -5.751 -19.928 1.00 97.19 172 SER A C 1
ATOM 1325 O O . SER A 1 172 ? 20.894 -4.564 -19.676 1.00 97.19 172 SER A O 1
ATOM 1327 N N . SER A 1 173 ? 20.795 -6.226 -21.168 1.00 96.81 173 SER A N 1
ATOM 1328 C CA . SER A 1 173 ? 21.023 -5.375 -22.336 1.00 96.81 173 SER A CA 1
ATOM 1329 C C . SER A 1 173 ? 19.778 -4.599 -22.778 1.00 96.81 173 SER A C 1
ATOM 1331 O O . SER A 1 173 ? 19.883 -3.711 -23.618 1.00 96.81 173 SER A O 1
ATOM 1333 N N . ARG A 1 174 ? 18.589 -4.942 -22.264 1.00 97.50 174 ARG A N 1
ATOM 1334 C CA . ARG A 1 174 ? 17.303 -4.322 -22.626 1.00 97.50 174 ARG A CA 1
ATOM 1335 C C . ARG A 1 174 ? 16.268 -4.498 -21.517 1.00 97.50 174 ARG A C 1
ATOM 1337 O O . ARG A 1 174 ? 16.463 -5.285 -20.596 1.00 97.50 174 ARG A O 1
ATOM 1344 N N . LEU A 1 175 ? 15.126 -3.821 -21.643 1.00 98.06 175 LEU A N 1
ATOM 1345 C CA . LEU A 1 175 ? 13.978 -4.054 -20.766 1.00 98.06 175 LEU A CA 1
ATOM 1346 C C . LEU A 1 175 ? 13.489 -5.503 -20.928 1.00 98.06 175 LEU A C 1
ATOM 1348 O O . LEU A 1 175 ? 13.026 -5.889 -22.007 1.00 98.06 175 LEU A O 1
ATOM 1352 N N . ILE A 1 176 ? 13.593 -6.290 -19.857 1.00 98.06 176 ILE A N 1
ATOM 1353 C CA . ILE A 1 176 ? 13.265 -7.716 -19.830 1.00 98.06 176 ILE A CA 1
ATOM 1354 C C . ILE A 1 176 ? 12.482 -8.067 -18.565 1.00 98.06 176 ILE A C 1
ATOM 1356 O O . ILE A 1 176 ? 12.795 -7.614 -17.471 1.00 98.06 176 ILE A O 1
ATOM 1360 N N . PHE A 1 177 ? 11.481 -8.918 -18.721 1.00 97.94 177 PHE A N 1
ATOM 1361 C CA . PHE A 1 177 ? 10.741 -9.526 -17.632 1.00 97.94 177 PHE A CA 1
ATOM 1362 C C . PHE A 1 177 ? 10.932 -11.032 -17.690 1.00 97.94 177 PHE A C 1
ATOM 1364 O O . PHE A 1 177 ? 10.839 -11.618 -18.772 1.00 97.94 177 PHE A O 1
ATOM 1371 N N . LYS A 1 178 ? 11.174 -11.656 -16.539 1.00 97.19 178 LYS A N 1
ATOM 1372 C CA . LYS A 1 178 ? 11.301 -13.105 -16.426 1.00 97.19 178 LYS A CA 1
ATOM 1373 C C . LYS A 1 178 ? 10.412 -13.648 -15.313 1.00 97.19 178 LYS A C 1
ATOM 1375 O O . LYS A 1 178 ? 10.400 -13.115 -14.208 1.00 97.19 178 LYS A O 1
ATOM 1380 N N . LYS A 1 179 ? 9.698 -14.742 -15.578 1.00 93.88 179 LYS A N 1
ATOM 1381 C CA . LYS A 1 179 ? 8.855 -15.426 -14.587 1.00 93.88 179 LYS A CA 1
ATOM 1382 C C . LYS A 1 179 ? 9.669 -15.975 -13.418 1.00 93.88 179 LYS A C 1
ATOM 1384 O O . LYS A 1 179 ? 9.165 -15.973 -12.303 1.00 93.88 179 LYS A O 1
ATOM 1389 N N . GLU A 1 180 ? 10.912 -16.391 -13.660 1.00 92.25 180 GLU A N 1
ATOM 1390 C CA . GLU A 1 180 ? 11.827 -16.872 -12.612 1.00 92.25 180 GLU A CA 1
ATOM 1391 C C . GLU A 1 180 ? 12.155 -15.794 -11.564 1.00 92.25 180 GLU A C 1
ATOM 1393 O O . GLU A 1 180 ? 12.447 -16.122 -10.425 1.00 92.25 180 GLU A O 1
ATOM 1398 N N . TRP A 1 181 ? 12.033 -14.506 -11.908 1.00 93.44 181 TRP A N 1
ATOM 1399 C CA . TRP A 1 181 ? 12.295 -13.390 -10.990 1.00 93.44 181 TRP A CA 1
ATOM 1400 C C . TRP A 1 181 ? 11.076 -12.968 -10.157 1.00 93.44 181 TRP A C 1
ATOM 1402 O O . TRP A 1 181 ? 11.208 -12.142 -9.251 1.00 93.44 181 TRP A O 1
ATOM 1412 N N . LEU A 1 182 ? 9.890 -13.520 -10.437 1.00 88.00 182 LEU A N 1
ATOM 1413 C CA . LEU A 1 182 ? 8.658 -13.156 -9.735 1.00 88.00 182 LEU A CA 1
ATOM 1414 C C . LEU A 1 182 ? 8.725 -13.549 -8.258 1.00 88.00 182 LEU A C 1
ATOM 1416 O O . LEU A 1 182 ? 8.912 -14.716 -7.924 1.00 88.00 182 LEU A O 1
ATOM 1420 N N . GLY A 1 183 ? 8.510 -12.576 -7.371 1.00 80.12 183 GLY A N 1
ATOM 1421 C CA . GLY A 1 183 ? 8.520 -12.781 -5.922 1.00 80.12 183 GLY A CA 1
ATOM 1422 C C . GLY A 1 183 ? 9.905 -12.710 -5.267 1.00 80.12 183 GLY A C 1
ATOM 1423 O O . GLY A 1 183 ? 9.984 -12.797 -4.039 1.00 80.12 183 GLY A O 1
ATOM 1424 N N . TYR A 1 184 ? 10.973 -12.497 -6.045 1.00 83.25 184 TYR A N 1
ATOM 1425 C CA . TYR A 1 184 ? 12.354 -12.407 -5.548 1.00 83.25 184 TYR A CA 1
ATOM 1426 C C . TYR A 1 184 ? 12.840 -10.967 -5.308 1.00 83.25 184 TYR A C 1
ATOM 1428 O O . TYR A 1 184 ? 13.992 -10.776 -4.938 1.00 83.25 184 TYR A O 1
ATOM 1436 N N . ASP A 1 185 ? 11.978 -9.952 -5.469 1.00 83.31 185 ASP A N 1
ATOM 1437 C CA . ASP A 1 185 ? 12.334 -8.526 -5.302 1.00 83.31 185 ASP A CA 1
ATOM 1438 C C . ASP A 1 185 ? 13.543 -8.080 -6.138 1.00 83.31 185 ASP A C 1
ATOM 1440 O O . ASP A 1 185 ? 14.344 -7.232 -5.740 1.00 83.31 185 ASP A O 1
ATOM 1444 N N . VAL A 1 186 ? 13.647 -8.640 -7.338 1.00 93.06 186 VAL A N 1
ATOM 1445 C CA . VAL A 1 186 ? 14.749 -8.363 -8.250 1.00 93.06 186 VAL A CA 1
ATOM 1446 C C . VAL A 1 186 ? 14.676 -6.926 -8.767 1.00 93.06 186 VAL A C 1
ATOM 1448 O O . VAL A 1 186 ? 13.651 -6.473 -9.292 1.00 93.06 186 VAL A O 1
ATOM 1451 N N . TRP A 1 187 ? 15.790 -6.213 -8.657 1.00 95.88 187 TRP A N 1
ATOM 1452 C CA . TRP A 1 187 ? 16.050 -4.958 -9.344 1.00 95.88 187 TRP A CA 1
ATOM 1453 C C . TRP A 1 187 ? 16.817 -5.239 -10.623 1.00 95.88 187 TRP A C 1
ATOM 1455 O O . TRP A 1 187 ? 17.812 -5.953 -10.611 1.00 95.88 187 TRP A O 1
ATOM 1465 N N . VAL A 1 188 ? 16.351 -4.675 -11.732 1.00 97.94 188 VAL A N 1
ATOM 1466 C CA . VAL A 1 188 ? 16.974 -4.886 -13.038 1.00 97.94 188 VAL A CA 1
ATOM 1467 C C . VAL A 1 188 ? 17.506 -3.563 -13.558 1.00 97.94 188 VAL A C 1
ATOM 1469 O O . VAL A 1 188 ? 16.766 -2.574 -13.628 1.00 97.94 188 VAL A O 1
ATOM 1472 N N . THR A 1 189 ? 18.775 -3.564 -13.948 1.00 98.19 189 THR A N 1
ATOM 1473 C CA . THR A 1 189 ? 19.455 -2.437 -14.580 1.00 98.19 189 THR A CA 1
ATOM 1474 C C . THR A 1 189 ? 19.670 -2.725 -16.061 1.00 98.19 189 THR A C 1
ATOM 1476 O O . THR A 1 189 ? 20.111 -3.810 -16.432 1.00 98.19 189 THR A O 1
ATOM 1479 N N . PHE A 1 190 ? 19.343 -1.766 -16.923 1.00 98.06 190 PHE A N 1
ATOM 1480 C CA . PHE A 1 190 ? 19.691 -1.813 -18.344 1.00 98.06 190 PHE A CA 1
ATOM 1481 C C . PHE A 1 190 ? 19.905 -0.403 -18.886 1.00 98.06 190 PHE A C 1
ATOM 1483 O O . PHE A 1 190 ? 19.368 0.568 -18.345 1.00 98.06 190 PHE A O 1
ATOM 1490 N N . SER A 1 191 ? 20.640 -0.300 -19.987 1.00 96.88 191 SER A N 1
ATOM 1491 C CA . SER A 1 191 ? 20.871 0.964 -20.685 1.00 96.88 191 SER A CA 1
ATOM 1492 C C . SER A 1 191 ? 20.233 0.934 -22.072 1.00 96.88 191 SER A C 1
ATOM 1494 O O . SER A 1 191 ? 20.331 -0.061 -22.787 1.00 96.88 191 SER A O 1
ATOM 1496 N N . GLU A 1 192 ? 19.580 2.027 -22.460 1.00 96.50 192 GLU A N 1
ATOM 1497 C CA . GLU A 1 192 ? 19.122 2.272 -23.831 1.00 96.50 192 GLU A CA 1
ATOM 1498 C C . GLU A 1 192 ? 19.625 3.653 -24.263 1.00 96.50 192 GLU A C 1
ATOM 1500 O O . GLU A 1 192 ? 19.363 4.647 -23.583 1.00 96.50 192 GLU A O 1
ATOM 1505 N N . GLU A 1 193 ? 20.344 3.709 -25.389 1.00 92.94 193 GLU A N 1
ATOM 1506 C CA . GLU A 1 193 ? 21.015 4.927 -25.869 1.00 92.94 193 GLU A CA 1
ATOM 1507 C C . GLU A 1 193 ? 21.933 5.501 -24.770 1.00 92.94 193 GLU A C 1
ATOM 1509 O O . GLU A 1 193 ? 22.845 4.819 -24.301 1.00 92.94 193 GLU A O 1
ATOM 1514 N N . ASP A 1 194 ? 21.664 6.729 -24.335 1.00 94.94 194 ASP A N 1
ATOM 1515 C CA . ASP A 1 194 ? 22.418 7.447 -23.313 1.00 94.94 194 ASP A CA 1
ATOM 1516 C C . ASP A 1 194 ? 21.728 7.424 -21.941 1.00 94.94 194 ASP A C 1
ATOM 1518 O O . ASP A 1 194 ? 22.045 8.227 -21.070 1.00 94.94 194 ASP A O 1
ATOM 1522 N N . THR A 1 195 ? 20.740 6.552 -21.720 1.00 96.81 195 THR A N 1
ATOM 1523 C CA . THR A 1 195 ? 19.998 6.496 -20.450 1.00 96.81 195 THR A CA 1
ATOM 1524 C C . THR A 1 195 ? 20.091 5.120 -19.806 1.00 96.81 195 THR A C 1
ATOM 1526 O O . THR A 1 195 ? 19.747 4.111 -20.421 1.00 96.81 195 THR A O 1
ATOM 1529 N N . THR A 1 196 ? 20.491 5.086 -18.536 1.00 97.56 196 THR A N 1
ATOM 1530 C CA . THR A 1 196 ? 20.489 3.879 -17.706 1.00 97.56 196 THR A CA 1
ATOM 1531 C C . THR A 1 196 ? 19.285 3.894 -16.770 1.00 97.56 196 THR A C 1
ATOM 1533 O O . THR 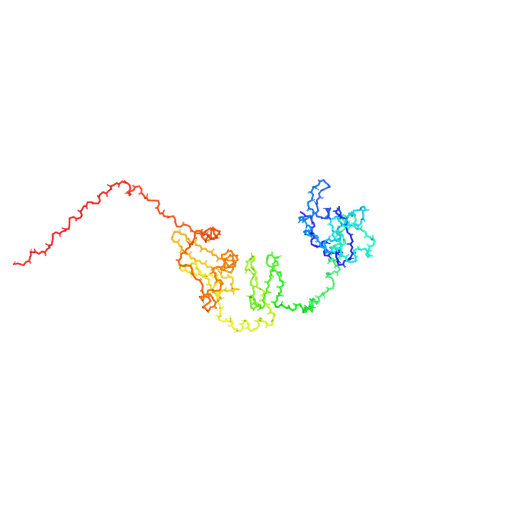A 1 196 ? 19.044 4.855 -16.029 1.00 97.56 196 THR A O 1
ATOM 1536 N N . TYR A 1 197 ? 18.528 2.801 -16.792 1.00 97.88 197 TYR A N 1
ATOM 1537 C CA . TYR A 1 197 ? 17.338 2.586 -15.981 1.00 97.88 197 TYR A CA 1
ATOM 1538 C C . TYR A 1 197 ? 17.597 1.495 -14.945 1.00 97.88 197 TYR A C 1
ATOM 1540 O O . TYR A 1 197 ? 18.175 0.467 -15.284 1.00 97.88 197 TYR A O 1
ATOM 1548 N N . ARG A 1 198 ? 17.093 1.675 -13.720 1.00 97.56 198 ARG A N 1
ATOM 1549 C CA . ARG A 1 198 ? 17.058 0.645 -12.672 1.00 97.56 198 ARG A CA 1
ATOM 1550 C C . ARG A 1 198 ? 15.654 0.544 -12.091 1.00 97.56 198 ARG A C 1
ATOM 1552 O O . ARG A 1 198 ? 15.177 1.482 -11.449 1.00 97.56 198 ARG A O 1
ATOM 1559 N N . TYR A 1 199 ? 14.982 -0.583 -12.311 1.00 97.75 199 TYR A N 1
ATOM 1560 C CA . TYR A 1 199 ? 13.573 -0.752 -11.947 1.00 97.75 199 TYR A CA 1
ATOM 1561 C C . TYR A 1 199 ? 13.318 -1.998 -11.086 1.00 97.75 199 TYR A C 1
ATOM 1563 O O . TYR A 1 199 ? 13.994 -3.011 -11.256 1.00 97.75 199 TYR A O 1
ATOM 1571 N N . PRO A 1 200 ? 12.314 -1.947 -10.190 1.00 95.81 200 PRO A N 1
ATOM 1572 C CA . PRO A 1 200 ? 11.822 -3.121 -9.480 1.00 95.81 200 PRO A CA 1
ATOM 1573 C C . PRO A 1 200 ? 10.998 -3.987 -10.443 1.00 95.81 200 PRO A C 1
ATOM 1575 O O . PRO A 1 200 ? 9.955 -3.541 -10.940 1.00 95.81 200 PRO A O 1
ATOM 1578 N N . HIS A 1 201 ? 11.469 -5.209 -10.706 1.00 96.94 201 HIS A N 1
ATOM 1579 C CA . HIS A 1 201 ? 10.939 -6.117 -11.728 1.00 96.94 201 HIS A CA 1
ATOM 1580 C C . HIS A 1 201 ? 9.415 -6.289 -11.635 1.00 96.94 201 HIS A C 1
ATOM 1582 O O . HIS A 1 201 ? 8.683 -5.918 -12.558 1.00 96.94 201 HIS A O 1
ATOM 1588 N N . ASP A 1 202 ? 8.926 -6.764 -10.488 1.00 92.38 202 ASP A N 1
ATOM 1589 C CA . ASP A 1 202 ? 7.520 -7.136 -10.299 1.00 92.38 202 ASP A CA 1
ATOM 1590 C C . ASP A 1 202 ? 6.578 -5.931 -10.392 1.00 92.38 202 ASP A C 1
ATOM 1592 O O . ASP A 1 202 ? 5.513 -5.997 -11.008 1.00 92.38 202 ASP A O 1
ATOM 1596 N N . GLN A 1 203 ? 6.968 -4.794 -9.809 1.00 91.69 203 GLN A N 1
ATOM 1597 C CA . GLN A 1 203 ? 6.139 -3.589 -9.826 1.00 91.69 203 GLN A CA 1
ATOM 1598 C C . GLN A 1 203 ? 6.024 -3.015 -11.244 1.00 91.69 203 GLN A C 1
ATOM 1600 O O . GLN A 1 203 ? 4.941 -2.569 -11.650 1.00 91.69 203 GLN A O 1
ATOM 1605 N N . LEU A 1 204 ? 7.125 -3.003 -12.003 1.00 96.19 204 LEU A N 1
ATOM 1606 C CA . LEU A 1 204 ? 7.093 -2.507 -13.373 1.00 96.19 204 LEU A CA 1
ATOM 1607 C C . LEU A 1 204 ? 6.279 -3.439 -14.272 1.00 96.19 204 LEU A C 1
ATOM 1609 O O . LEU A 1 204 ? 5.414 -2.947 -14.999 1.00 96.19 204 LEU A O 1
ATOM 1613 N N . LEU A 1 205 ? 6.485 -4.754 -14.160 1.00 96.31 205 LEU A N 1
ATOM 1614 C CA . LEU A 1 205 ? 5.731 -5.768 -14.896 1.00 96.31 205 LEU A CA 1
ATOM 1615 C C . LEU A 1 205 ? 4.221 -5.609 -14.686 1.00 96.31 205 LEU A C 1
ATOM 1617 O O . LEU A 1 205 ? 3.473 -5.496 -15.654 1.00 96.31 205 LEU A O 1
ATOM 1621 N N . GLN A 1 206 ? 3.776 -5.509 -13.430 1.00 91.31 206 GLN A N 1
ATOM 1622 C CA . GLN A 1 206 ? 2.362 -5.305 -13.093 1.00 91.31 206 GLN A CA 1
ATOM 1623 C C . GLN A 1 206 ? 1.795 -4.026 -13.717 1.00 91.31 206 GLN A C 1
ATOM 1625 O O . GLN A 1 206 ? 0.664 -4.006 -14.210 1.00 91.31 206 GLN A O 1
ATOM 1630 N N . THR A 1 207 ? 2.595 -2.955 -13.752 1.00 92.44 207 THR A N 1
ATOM 1631 C CA . THR A 1 207 ? 2.187 -1.705 -14.402 1.00 92.44 207 THR A CA 1
ATOM 1632 C C . THR A 1 207 ? 2.040 -1.893 -15.919 1.00 92.44 207 THR A C 1
ATOM 1634 O O . THR A 1 207 ? 1.100 -1.357 -16.504 1.00 92.44 207 THR A O 1
ATOM 1637 N N . PHE A 1 208 ? 2.939 -2.647 -16.559 1.00 95.00 208 PHE A N 1
ATOM 1638 C CA . PHE A 1 208 ? 2.893 -2.928 -17.998 1.00 95.00 208 PHE A CA 1
ATOM 1639 C C . PHE A 1 208 ? 1.703 -3.813 -18.374 1.00 95.00 208 PHE A C 1
ATOM 1641 O O . PHE A 1 208 ? 1.000 -3.490 -19.328 1.00 95.00 208 PHE A O 1
ATOM 1648 N N . ILE A 1 209 ? 1.437 -4.872 -17.607 1.00 93.31 209 ILE A N 1
ATOM 1649 C CA . ILE A 1 209 ? 0.262 -5.732 -17.800 1.00 93.31 209 ILE A CA 1
ATOM 1650 C C . ILE A 1 209 ? -1.017 -4.898 -17.668 1.00 93.31 209 ILE A C 1
ATOM 1652 O O . ILE A 1 209 ? -1.818 -4.853 -18.595 1.00 93.31 209 ILE A O 1
ATOM 1656 N N . SER A 1 210 ? -1.158 -4.150 -16.569 1.00 87.88 210 SER A N 1
ATOM 1657 C CA . SER A 1 210 ? -2.389 -3.405 -16.274 1.00 87.88 210 SER A CA 1
ATOM 1658 C C . SER A 1 210 ? -2.669 -2.260 -17.250 1.00 87.88 210 SER A C 1
ATOM 1660 O O . SER A 1 210 ? -3.828 -1.943 -17.504 1.00 87.88 210 SER A O 1
ATOM 1662 N N . ARG A 1 211 ? -1.627 -1.576 -17.746 1.00 93.44 211 ARG A N 1
ATOM 1663 C CA . ARG A 1 211 ? -1.796 -0.391 -18.606 1.00 93.44 211 ARG A CA 1
ATOM 1664 C C . ARG A 1 211 ? -1.741 -0.695 -20.091 1.00 93.44 211 ARG A C 1
ATOM 1666 O O . ARG A 1 211 ? -2.494 -0.089 -20.842 1.00 93.44 211 ARG A O 1
ATOM 1673 N N . LEU A 1 212 ? -0.823 -1.562 -20.507 1.00 91.50 212 LEU A N 1
ATOM 1674 C CA . LEU A 1 212 ? -0.563 -1.810 -21.922 1.00 91.50 212 LEU A CA 1
ATOM 1675 C C . LEU A 1 212 ? -1.225 -3.105 -22.399 1.00 91.50 212 LEU A C 1
ATOM 1677 O O . LEU A 1 212 ? -1.545 -3.207 -23.576 1.00 91.50 212 LEU A O 1
ATOM 1681 N N . GLY A 1 213 ? -1.414 -4.099 -21.520 1.00 92.12 213 GLY A N 1
ATOM 1682 C CA . GLY A 1 213 ? -2.020 -5.385 -21.884 1.00 92.12 213 GLY A CA 1
ATOM 1683 C C . GLY A 1 213 ? -1.234 -6.177 -22.938 1.00 92.12 213 GLY A C 1
ATOM 1684 O O . GLY A 1 213 ? -1.794 -7.051 -23.585 1.00 92.12 213 GLY A O 1
ATOM 1685 N N . ILE A 1 214 ? 0.049 -5.856 -23.150 1.00 90.94 214 ILE A N 1
ATOM 1686 C CA . ILE A 1 214 ? 0.863 -6.400 -24.255 1.00 90.94 214 ILE A CA 1
ATOM 1687 C C . ILE A 1 214 ? 1.686 -7.644 -23.896 1.00 90.94 214 ILE A C 1
ATOM 1689 O O . ILE A 1 214 ? 2.306 -8.225 -24.780 1.00 90.94 214 ILE A O 1
ATOM 1693 N N . ILE A 1 215 ? 1.767 -8.014 -22.615 1.00 91.69 215 ILE A N 1
ATOM 1694 C CA . ILE A 1 215 ? 2.639 -9.106 -22.144 1.00 91.69 215 ILE A CA 1
ATOM 1695 C C . ILE A 1 215 ? 1.855 -10.420 -22.026 1.00 91.69 215 ILE A C 1
ATOM 1697 O O . ILE A 1 215 ? 2.307 -11.453 -22.524 1.00 91.69 215 ILE A O 1
ATOM 1701 N N . GLU A 1 216 ? 0.680 -10.382 -21.392 1.00 90.69 216 GLU A N 1
ATOM 1702 C CA . GLU A 1 216 ? -0.180 -11.558 -21.214 1.00 90.69 216 GLU A CA 1
ATOM 1703 C C . GLU A 1 216 ? -0.730 -12.062 -22.556 1.00 90.69 216 GLU A C 1
ATOM 1705 O O . GLU A 1 216 ? -1.100 -11.271 -23.424 1.00 90.69 216 GLU A O 1
ATOM 1710 N N . GLY A 1 217 ? -0.767 -13.386 -22.739 1.00 92.50 217 GLY A N 1
ATOM 1711 C CA . GLY A 1 217 ? -1.243 -14.018 -23.974 1.00 92.50 217 GLY A CA 1
ATOM 1712 C C . GLY A 1 217 ? -0.183 -14.148 -25.073 1.00 92.50 217 GLY A C 1
ATOM 1713 O O . GLY A 1 217 ? -0.462 -14.686 -26.149 1.00 92.50 217 GLY A O 1
ATOM 1714 N N . THR A 1 218 ? 1.037 -13.652 -24.847 1.00 96.06 218 THR A N 1
ATOM 1715 C CA . THR A 1 218 ? 2.140 -13.819 -25.800 1.00 96.06 218 THR A CA 1
ATOM 1716 C C . THR A 1 218 ? 2.852 -15.146 -25.569 1.00 96.06 218 THR A C 1
ATOM 1718 O O . THR A 1 218 ? 3.109 -15.533 -24.432 1.00 96.06 218 THR A O 1
ATOM 1721 N N . LYS A 1 219 ? 3.234 -15.846 -26.648 1.00 96.00 219 LYS A N 1
ATOM 1722 C CA . LYS A 1 219 ? 3.907 -17.154 -26.534 1.00 96.00 219 LYS A CA 1
ATOM 1723 C C . LYS A 1 219 ? 5.189 -17.088 -25.702 1.00 96.00 219 LYS A C 1
ATOM 1725 O O . LYS A 1 219 ? 5.417 -17.977 -24.893 1.00 96.00 219 LYS A O 1
ATOM 1730 N N . SER A 1 220 ? 5.984 -16.031 -25.877 1.00 95.56 220 SER A N 1
ATOM 1731 C CA . SER A 1 220 ? 7.236 -15.842 -25.139 1.00 95.56 220 SER A CA 1
ATOM 1732 C C . SER A 1 220 ? 7.000 -15.686 -23.636 1.00 95.56 220 SER A C 1
ATOM 1734 O O . SER A 1 220 ? 7.753 -16.210 -22.822 1.00 95.56 220 SER A O 1
ATOM 1736 N N . TRP A 1 221 ? 5.916 -15.019 -23.237 1.00 96.19 221 TRP A N 1
ATOM 1737 C CA . TRP A 1 221 ? 5.574 -14.916 -21.825 1.00 96.19 221 TRP A CA 1
ATOM 1738 C C . TRP A 1 221 ? 4.937 -16.198 -21.290 1.00 96.19 221 TRP A C 1
ATOM 1740 O O . TRP A 1 221 ? 5.349 -16.709 -20.249 1.00 96.19 221 TRP A O 1
ATOM 1750 N N . ASP A 1 222 ? 3.941 -16.736 -21.988 1.00 93.00 222 ASP A N 1
ATOM 1751 C CA . ASP A 1 222 ? 3.142 -17.853 -21.492 1.00 93.00 222 ASP A CA 1
ATOM 1752 C C . ASP A 1 222 ? 3.947 -19.153 -21.437 1.00 93.00 222 ASP A C 1
ATOM 1754 O O . ASP A 1 222 ? 3.898 -19.830 -20.408 1.00 93.00 222 ASP A O 1
ATOM 1758 N N . HIS A 1 223 ? 4.739 -19.445 -22.476 1.00 93.75 223 HIS A N 1
ATOM 1759 C CA . HIS A 1 223 ? 5.560 -20.654 -22.563 1.00 93.75 223 HIS A CA 1
ATOM 1760 C C . HIS A 1 223 ? 6.975 -20.457 -22.019 1.00 93.75 223 HIS A C 1
ATOM 1762 O O . HIS A 1 223 ? 7.377 -21.198 -21.126 1.00 93.75 223 HIS A O 1
ATOM 1768 N N . ASP A 1 224 ? 7.715 -19.465 -22.521 1.00 96.25 224 ASP A N 1
ATOM 1769 C CA . ASP A 1 224 ? 9.143 -19.331 -22.186 1.00 96.25 224 ASP A CA 1
ATOM 1770 C C . ASP A 1 224 ? 9.356 -18.605 -20.851 1.00 96.25 224 ASP A C 1
ATOM 1772 O O . ASP A 1 224 ? 10.436 -18.651 -20.269 1.00 96.25 224 ASP A O 1
ATOM 1776 N N . GLY A 1 225 ? 8.328 -17.908 -20.359 1.00 95.75 225 GLY A N 1
ATOM 1777 C CA . GLY A 1 225 ? 8.416 -17.110 -19.144 1.00 95.75 225 GLY A CA 1
ATOM 1778 C C . GLY A 1 225 ? 9.339 -15.906 -19.277 1.00 95.75 225 GLY A C 1
ATOM 1779 O O . GLY A 1 225 ? 9.760 -15.367 -18.260 1.00 95.75 225 GLY A O 1
ATOM 1780 N N . ILE A 1 226 ? 9.660 -15.474 -20.498 1.00 97.19 226 ILE A N 1
ATOM 1781 C CA . ILE A 1 226 ? 10.552 -14.346 -20.753 1.00 97.19 226 ILE A CA 1
ATOM 1782 C C . ILE A 1 226 ? 9.880 -13.404 -21.744 1.00 97.19 226 ILE A C 1
ATOM 1784 O O . ILE A 1 226 ? 9.448 -13.795 -22.825 1.00 97.19 226 ILE A O 1
ATOM 1788 N N . TYR A 1 227 ? 9.831 -12.123 -21.403 1.00 97.75 227 TYR A N 1
ATOM 1789 C CA . TYR A 1 227 ? 9.363 -11.083 -22.307 1.00 97.75 227 TYR A CA 1
ATOM 1790 C C . TYR A 1 227 ? 10.404 -9.974 -22.382 1.00 97.75 227 TYR A C 1
ATOM 1792 O O . TYR A 1 227 ? 10.805 -9.435 -21.358 1.00 97.75 227 TYR A O 1
ATOM 1800 N N . SER A 1 228 ? 10.849 -9.608 -23.582 1.00 97.38 228 SER A N 1
ATOM 1801 C CA . SER A 1 228 ? 11.828 -8.531 -23.761 1.00 97.38 228 SER A CA 1
ATOM 1802 C C . SER A 1 228 ? 11.359 -7.530 -24.802 1.00 97.38 228 SER A C 1
ATOM 1804 O O . SER A 1 228 ? 10.717 -7.900 -25.784 1.00 97.38 228 SER A O 1
ATOM 1806 N N . PHE A 1 229 ? 11.691 -6.259 -24.593 1.00 96.88 229 PHE A N 1
ATOM 1807 C CA . PHE A 1 229 ? 11.376 -5.185 -25.527 1.00 96.88 229 PHE A CA 1
ATOM 1808 C C . PHE A 1 229 ? 12.599 -4.905 -26.398 1.00 96.88 229 PHE A C 1
ATOM 1810 O O . PHE A 1 229 ? 13.627 -4.483 -25.869 1.00 96.88 229 PHE A O 1
ATOM 1817 N N . PRO A 1 230 ? 12.525 -5.118 -27.726 1.00 96.31 230 PRO A N 1
ATOM 1818 C CA . PRO A 1 230 ? 13.643 -4.805 -28.613 1.00 96.31 230 PRO A CA 1
ATOM 1819 C C . PRO A 1 230 ? 13.998 -3.316 -28.626 1.00 96.31 230 PRO A C 1
ATOM 1821 O O . PRO A 1 230 ? 15.155 -2.974 -28.842 1.00 96.31 230 PRO A O 1
ATOM 1824 N N . ARG A 1 231 ? 12.993 -2.450 -28.437 1.00 96.25 231 ARG A N 1
ATOM 1825 C CA . ARG A 1 231 ? 13.105 -0.989 -28.335 1.00 96.25 231 ARG A CA 1
ATOM 1826 C C . ARG A 1 231 ? 12.003 -0.461 -27.427 1.00 96.25 231 ARG A C 1
ATOM 1828 O O . ARG A 1 231 ? 10.897 -1.010 -27.447 1.00 96.25 231 ARG A O 1
ATOM 1835 N N . LEU A 1 232 ? 12.270 0.615 -26.692 1.00 97.12 232 LEU A N 1
ATOM 1836 C CA . LEU A 1 232 ? 11.241 1.289 -25.908 1.00 97.12 232 LEU A CA 1
ATOM 1837 C C . LEU A 1 232 ? 10.394 2.225 -26.779 1.00 97.12 232 LEU A C 1
ATOM 1839 O O . LEU A 1 232 ? 10.888 3.153 -27.422 1.00 97.12 232 LEU A O 1
ATOM 1843 N N . SER A 1 233 ? 9.080 2.030 -26.742 1.00 96.44 233 SER A N 1
ATOM 1844 C CA . SER A 1 233 ? 8.111 3.001 -27.253 1.00 96.44 233 SER A CA 1
ATOM 1845 C C . SER A 1 233 ? 8.088 4.273 -26.395 1.00 96.44 233 SER A C 1
ATOM 1847 O O . SER A 1 233 ? 8.476 4.272 -25.224 1.00 96.44 233 SER A O 1
ATOM 1849 N N . GLY A 1 234 ? 7.564 5.372 -26.945 1.00 96.50 234 GLY A N 1
ATOM 1850 C CA . GLY A 1 234 ? 7.455 6.639 -26.213 1.00 96.50 234 GLY A CA 1
ATOM 1851 C C . GLY A 1 234 ? 6.628 6.541 -24.922 1.00 96.50 234 GLY A C 1
ATOM 1852 O O . GLY A 1 234 ? 6.935 7.219 -23.943 1.00 96.50 234 GLY A O 1
ATOM 1853 N N . GLU A 1 235 ? 5.609 5.679 -24.879 1.00 96.19 235 GLU A N 1
ATOM 1854 C CA . GLU A 1 235 ? 4.823 5.435 -23.664 1.00 96.19 235 GLU A CA 1
ATOM 1855 C C . GLU A 1 235 ? 5.621 4.662 -22.607 1.00 96.19 235 GLU A C 1
ATOM 1857 O O . GLU A 1 235 ? 5.625 5.039 -21.434 1.00 96.19 235 GLU A O 1
ATOM 1862 N N . GLN A 1 236 ? 6.388 3.654 -23.024 1.00 97.00 236 GLN A N 1
ATOM 1863 C CA . GLN A 1 236 ? 7.269 2.903 -22.126 1.00 97.00 236 GLN A CA 1
ATOM 1864 C C . GLN A 1 236 ? 8.366 3.800 -21.547 1.00 97.00 236 GLN A C 1
ATOM 1866 O O . GLN A 1 236 ? 8.581 3.783 -20.335 1.00 97.00 236 GLN A O 1
ATOM 1871 N N . LYS A 1 237 ? 8.979 4.666 -22.370 1.00 96.94 237 LYS A N 1
ATOM 1872 C CA . LYS A 1 237 ? 9.934 5.688 -21.904 1.00 96.94 237 LYS A CA 1
ATOM 1873 C C . LYS A 1 237 ? 9.296 6.618 -20.859 1.00 96.94 237 LYS A C 1
ATOM 1875 O O . LYS A 1 237 ? 9.905 6.899 -19.828 1.00 96.94 237 LYS A O 1
ATOM 1880 N N . LYS A 1 238 ? 8.037 7.043 -21.054 1.00 96.38 238 LYS A N 1
ATOM 1881 C CA . LYS A 1 238 ? 7.295 7.841 -20.052 1.00 96.38 238 LYS A CA 1
ATOM 1882 C C . LYS A 1 238 ? 7.095 7.083 -18.736 1.00 96.38 238 LYS A C 1
ATOM 1884 O O . LYS A 1 238 ? 7.263 7.678 -17.674 1.00 96.38 238 LYS A O 1
ATOM 1889 N N . MET A 1 239 ? 6.760 5.793 -18.785 1.00 95.75 239 MET A N 1
ATOM 1890 C CA . MET A 1 239 ? 6.585 4.956 -17.587 1.00 95.75 239 MET A CA 1
ATOM 1891 C C . MET A 1 239 ? 7.902 4.709 -16.839 1.00 95.75 239 MET A C 1
ATOM 1893 O O . MET A 1 239 ? 7.908 4.639 -15.607 1.00 95.75 239 MET A O 1
ATOM 1897 N N . LEU A 1 240 ? 9.006 4.604 -17.582 1.00 97.31 240 LEU A N 1
ATOM 1898 C CA . LEU A 1 240 ? 10.353 4.386 -17.062 1.00 97.31 240 LEU A CA 1
ATOM 1899 C C . LEU A 1 240 ? 11.036 5.653 -16.541 1.00 97.31 240 LEU A C 1
ATOM 1901 O O . LEU A 1 240 ? 12.031 5.551 -15.834 1.00 97.31 240 LEU A O 1
ATOM 1905 N N . LYS A 1 241 ? 10.482 6.843 -16.806 1.00 96.88 241 LYS A N 1
ATOM 1906 C CA . LYS A 1 241 ? 11.059 8.129 -16.381 1.00 96.88 241 LYS A CA 1
ATOM 1907 C C . LYS A 1 241 ? 11.367 8.206 -14.877 1.00 96.88 241 LYS A C 1
ATOM 1909 O O . LYS A 1 241 ? 12.305 8.884 -14.481 1.00 96.88 241 LYS A O 1
ATOM 1914 N N . ARG A 1 242 ? 10.599 7.498 -14.040 1.00 96.19 242 ARG A N 1
ATOM 1915 C CA . ARG A 1 242 ? 10.796 7.420 -12.576 1.00 96.19 242 ARG A CA 1
ATOM 1916 C C . ARG A 1 242 ? 11.921 6.475 -12.126 1.00 96.19 242 ARG A C 1
ATOM 1918 O O . ARG A 1 242 ? 12.193 6.409 -10.936 1.00 96.19 242 ARG A O 1
ATOM 1925 N N . TYR A 1 243 ? 12.515 5.732 -13.055 1.00 96.62 243 TYR A N 1
ATOM 1926 C CA . TYR A 1 243 ? 13.536 4.710 -12.811 1.00 96.62 243 TYR A CA 1
ATOM 1927 C C . TYR A 1 243 ? 14.878 5.052 -13.477 1.00 96.62 243 TYR A C 1
ATOM 1929 O O . TYR A 1 243 ? 15.739 4.186 -13.589 1.00 96.62 243 TYR A O 1
ATOM 1937 N N . ILE A 1 244 ? 15.058 6.288 -13.952 1.00 97.00 244 ILE A N 1
ATOM 1938 C CA . ILE A 1 244 ? 16.332 6.756 -14.512 1.00 97.00 244 ILE A CA 1
ATOM 1939 C C . ILE A 1 244 ? 17.328 6.936 -13.365 1.00 97.00 244 ILE A C 1
ATOM 1941 O O . ILE A 1 244 ? 17.023 7.641 -12.403 1.00 97.00 244 ILE A O 1
ATOM 1945 N N . ILE A 1 245 ? 18.504 6.317 -13.483 1.00 96.69 245 ILE A N 1
ATOM 1946 C CA . ILE A 1 245 ? 19.602 6.476 -12.515 1.00 96.69 245 ILE A CA 1
ATOM 1947 C C . ILE A 1 245 ? 20.754 7.309 -13.069 1.00 96.69 245 ILE A C 1
ATOM 1949 O O . ILE A 1 245 ? 21.358 8.079 -12.329 1.00 96.69 245 ILE A O 1
ATOM 1953 N N . GLU A 1 246 ? 21.019 7.206 -14.368 1.00 94.19 246 GLU A N 1
ATOM 1954 C CA . GLU A 1 246 ? 22.088 7.941 -15.029 1.00 94.19 246 GLU A CA 1
ATOM 1955 C C . GLU A 1 246 ? 21.640 8.333 -16.434 1.00 94.19 246 GLU A C 1
ATOM 1957 O O . GLU A 1 246 ? 21.036 7.538 -17.158 1.00 94.19 246 GLU A O 1
ATOM 1962 N N . VAL A 1 247 ? 21.937 9.573 -16.808 1.00 92.50 247 VAL A N 1
ATOM 1963 C CA . VAL A 1 247 ? 21.892 10.029 -18.194 1.00 92.50 247 VAL A CA 1
ATOM 1964 C C . VAL A 1 247 ? 23.339 10.286 -18.565 1.00 92.50 247 VAL A C 1
ATOM 1966 O O . VAL A 1 247 ? 23.968 11.187 -18.006 1.00 92.50 247 VAL A O 1
ATOM 1969 N N . ARG A 1 248 ? 23.886 9.463 -19.459 1.00 89.12 248 ARG A N 1
ATOM 1970 C CA . ARG A 1 248 ? 25.203 9.697 -20.028 1.00 89.12 248 ARG A CA 1
ATOM 1971 C C . ARG A 1 248 ? 25.106 11.027 -20.755 1.00 89.12 248 ARG A C 1
ATOM 1973 O O . ARG A 1 248 ? 24.428 11.147 -21.770 1.00 89.12 248 ARG A O 1
ATOM 1980 N N . ASN A 1 249 ? 25.738 12.054 -20.200 1.00 81.06 249 ASN A N 1
ATOM 1981 C CA . ASN A 1 249 ? 25.862 13.307 -20.916 1.00 81.06 249 ASN A CA 1
ATOM 1982 C C . ASN A 1 249 ? 26.669 12.991 -22.169 1.00 81.06 249 ASN A C 1
ATOM 1984 O O . ASN A 1 249 ? 27.863 12.690 -22.079 1.00 81.06 249 ASN A O 1
ATOM 1988 N N . VAL A 1 250 ? 26.005 13.015 -23.326 1.00 74.44 250 VAL A N 1
ATOM 1989 C CA . VAL A 1 250 ? 26.708 13.126 -24.597 1.00 74.44 250 VAL A CA 1
ATOM 1990 C C . VAL A 1 250 ? 27.619 14.332 -24.407 1.00 74.44 250 VAL A C 1
ATOM 1992 O O . VAL A 1 250 ? 27.098 15.389 -24.032 1.00 74.44 250 VAL A O 1
ATOM 1995 N N . PRO A 1 251 ? 28.952 14.186 -24.526 1.00 70.88 251 PRO A N 1
ATOM 1996 C CA . PRO A 1 251 ? 29.824 15.342 -24.444 1.00 70.88 251 PRO A CA 1
ATOM 1997 C C . PRO A 1 251 ? 29.250 16.363 -25.418 1.00 70.88 251 PRO A C 1
ATOM 1999 O O . PRO A 1 251 ? 29.082 16.034 -26.596 1.00 70.88 251 PRO A O 1
ATOM 2002 N N . GLU A 1 252 ? 28.845 17.533 -24.901 1.00 68.81 252 GLU A N 1
ATOM 2003 C CA . GLU A 1 252 ? 28.399 18.641 -25.743 1.00 68.81 252 GLU A CA 1
ATOM 2004 C C . GLU A 1 252 ? 29.411 18.721 -26.870 1.00 68.81 252 GLU A C 1
ATOM 2006 O O . GLU A 1 252 ? 30.613 18.746 -26.584 1.00 68.81 252 GLU A O 1
ATOM 2011 N N . ALA A 1 253 ? 28.934 18.625 -28.118 1.00 66.81 253 ALA A N 1
ATOM 2012 C CA . ALA A 1 253 ? 29.797 18.665 -29.283 1.00 66.81 253 ALA A CA 1
ATOM 2013 C C . ALA A 1 253 ? 30.735 19.849 -29.076 1.00 66.81 253 ALA A C 1
ATOM 2015 O O . ALA A 1 253 ? 30.297 21.001 -29.043 1.00 66.81 253 ALA A O 1
ATOM 2016 N N . THR A 1 254 ? 32.003 19.559 -28.787 1.00 60.75 254 THR A N 1
ATOM 2017 C CA . THR A 1 254 ? 32.954 20.613 -28.488 1.00 60.75 254 THR A CA 1
ATOM 2018 C C . THR A 1 254 ? 32.969 21.508 -29.715 1.00 60.75 254 THR A C 1
ATOM 2020 O O . THR A 1 254 ? 32.963 21.010 -30.842 1.00 60.75 254 THR A O 1
ATOM 2023 N N . GLN A 1 255 ? 32.987 22.828 -29.515 1.00 58.81 255 GLN A N 1
ATOM 2024 C CA . GLN A 1 255 ? 33.009 23.822 -30.601 1.00 58.81 255 GLN A CA 1
ATOM 2025 C C . GLN A 1 255 ? 34.126 23.568 -31.639 1.00 58.81 255 GLN A C 1
ATOM 2027 O O . GLN A 1 255 ? 34.089 24.120 -32.732 1.00 58.81 255 GLN A O 1
ATOM 2032 N N . ALA A 1 256 ? 35.080 22.679 -31.338 1.00 58.50 256 ALA A N 1
ATOM 2033 C CA . ALA A 1 256 ? 36.036 22.102 -32.275 1.00 58.50 256 ALA A CA 1
ATOM 2034 C C . ALA A 1 256 ? 35.405 21.416 -33.510 1.00 58.50 256 ALA A C 1
ATOM 2036 O O . ALA A 1 256 ? 36.061 21.355 -34.543 1.00 58.50 256 ALA A O 1
ATOM 2037 N N . ALA A 1 257 ? 34.162 20.920 -33.437 1.00 56.28 257 ALA A N 1
ATOM 2038 C CA . ALA A 1 257 ? 33.444 20.374 -34.596 1.00 56.28 257 ALA A CA 1
ATOM 2039 C C . ALA A 1 257 ? 32.769 21.460 -35.464 1.00 56.28 257 ALA A C 1
ATOM 2041 O O . ALA A 1 257 ? 32.481 21.208 -36.632 1.00 56.28 257 ALA A O 1
ATOM 2042 N N . GLU A 1 258 ? 32.538 22.663 -34.923 1.00 57.19 258 GLU A N 1
ATOM 2043 C CA . GLU A 1 258 ? 31.984 23.808 -35.667 1.00 57.19 258 GLU A CA 1
ATOM 2044 C C . GLU A 1 258 ? 33.074 24.725 -36.238 1.00 57.19 258 GLU A C 1
ATOM 2046 O O . GLU A 1 258 ? 32.882 25.356 -37.278 1.00 57.19 258 GLU A O 1
ATOM 2051 N N . THR A 1 259 ? 34.254 24.775 -35.618 1.00 60.44 259 THR A N 1
ATOM 2052 C CA . THR A 1 259 ? 35.436 25.341 -36.269 1.00 60.44 259 THR A CA 1
ATOM 2053 C C . THR A 1 259 ? 35.894 24.348 -37.326 1.00 60.44 259 THR A C 1
ATOM 2055 O O . THR A 1 259 ? 36.492 23.342 -36.966 1.00 60.44 259 THR A O 1
ATOM 2058 N N . GLY A 1 260 ? 35.589 24.590 -38.604 1.00 61.69 260 GLY A N 1
ATOM 2059 C CA . GLY A 1 260 ? 35.972 23.753 -39.750 1.00 61.69 260 GLY A CA 1
ATOM 2060 C C . GLY A 1 260 ? 37.482 23.531 -39.881 1.00 61.69 260 GLY A C 1
ATOM 2061 O O . GLY A 1 260 ? 38.135 24.086 -40.759 1.00 61.69 260 GLY A O 1
ATOM 2062 N N . PHE A 1 261 ? 38.045 22.726 -38.987 1.00 64.94 261 PHE A N 1
ATOM 2063 C CA . PHE A 1 261 ? 39.431 22.317 -38.996 1.00 64.94 261 PHE A CA 1
ATOM 2064 C C . PHE A 1 261 ? 39.544 21.214 -40.043 1.00 64.94 261 PHE A C 1
ATOM 2066 O O . PHE A 1 261 ? 39.296 20.039 -39.773 1.00 64.94 261 PHE A O 1
ATOM 2073 N N . GLU A 1 262 ? 39.854 21.615 -41.273 1.00 67.69 262 GLU A N 1
ATOM 2074 C CA . GLU A 1 262 ? 40.261 20.687 -42.318 1.00 67.69 262 GLU A CA 1
ATOM 2075 C C . GLU A 1 262 ? 41.521 19.968 -41.827 1.00 67.69 262 GLU A C 1
ATOM 2077 O O . GLU A 1 262 ? 42.594 20.563 -41.704 1.00 67.69 262 GLU A O 1
ATOM 2082 N N . LEU A 1 263 ? 41.388 18.681 -41.493 1.00 68.94 263 LEU A N 1
ATOM 2083 C CA . LEU A 1 263 ? 42.548 17.817 -41.324 1.00 68.94 263 LEU A CA 1
ATOM 2084 C C . LEU A 1 263 ? 43.322 17.868 -42.647 1.00 68.94 263 LEU A C 1
ATOM 2086 O O . LEU A 1 263 ? 42.752 17.496 -43.676 1.00 68.94 263 LEU A O 1
ATOM 2090 N N . PRO A 1 264 ? 44.583 18.340 -42.659 1.00 72.50 264 PRO A N 1
ATOM 2091 C CA . PRO A 1 264 ? 45.360 18.367 -43.883 1.00 72.50 264 PRO A CA 1
ATOM 2092 C C . PRO A 1 264 ? 45.436 16.944 -44.426 1.00 72.50 264 PRO A C 1
ATOM 2094 O O . PRO A 1 264 ? 45.732 16.010 -43.674 1.00 72.50 264 PRO A O 1
ATOM 2097 N N . GLU A 1 265 ? 45.149 16.786 -45.719 1.00 71.94 265 GLU A N 1
ATOM 2098 C CA . GLU A 1 265 ? 45.279 15.507 -46.405 1.00 71.94 265 GLU A CA 1
ATOM 2099 C C . GLU A 1 265 ? 46.645 14.911 -46.069 1.00 71.94 265 GLU A C 1
ATOM 2101 O O . GLU A 1 265 ? 47.699 15.476 -46.391 1.00 71.94 265 GLU A O 1
ATOM 2106 N N . ILE A 1 266 ? 46.631 13.770 -45.379 1.00 73.44 266 ILE A N 1
ATOM 2107 C CA . ILE A 1 266 ? 47.837 12.990 -45.153 1.00 73.44 266 ILE A CA 1
ATOM 2108 C C . ILE A 1 266 ? 48.284 12.567 -46.546 1.00 73.44 266 ILE A C 1
ATOM 2110 O O . ILE A 1 266 ? 47.696 11.667 -47.145 1.00 73.44 266 ILE A O 1
ATOM 2114 N N . LYS A 1 267 ? 49.307 13.246 -47.078 1.00 71.19 267 LYS A N 1
ATOM 2115 C CA . LYS A 1 267 ? 50.015 12.798 -48.273 1.00 71.19 267 LYS A CA 1
ATOM 2116 C C . LYS A 1 267 ? 50.494 11.391 -47.966 1.00 71.19 267 LYS A C 1
ATOM 2118 O O . LYS A 1 267 ? 51.445 11.207 -47.208 1.00 71.19 267 LYS A O 1
ATOM 2123 N N . THR A 1 268 ? 49.786 10.410 -48.508 1.00 68.94 268 THR A N 1
ATOM 2124 C CA . THR A 1 268 ? 50.186 9.013 -48.482 1.00 68.94 268 THR A CA 1
ATOM 2125 C C . THR A 1 268 ? 51.612 8.975 -49.002 1.00 68.94 268 THR A C 1
ATOM 2127 O O . THR A 1 268 ? 51.897 9.409 -50.122 1.00 68.94 268 THR A O 1
ATOM 2130 N N . ALA A 1 269 ? 52.535 8.571 -48.128 1.00 62.06 269 ALA A N 1
ATOM 2131 C CA . ALA A 1 269 ? 53.928 8.421 -48.489 1.00 62.06 269 ALA A CA 1
ATOM 2132 C C . ALA A 1 269 ? 53.988 7.528 -49.730 1.00 62.06 269 ALA A C 1
ATOM 2134 O O . ALA A 1 269 ? 53.361 6.466 -49.773 1.00 62.06 269 ALA A O 1
ATOM 2135 N N . LYS A 1 270 ? 54.693 8.013 -50.756 1.00 63.31 270 LYS A N 1
ATOM 2136 C CA . LYS A 1 270 ? 54.975 7.262 -51.976 1.00 63.31 270 LYS A CA 1
ATOM 2137 C C . LYS A 1 270 ? 55.432 5.855 -51.593 1.00 63.31 270 LYS A C 1
ATOM 2139 O O . LYS A 1 270 ? 56.316 5.706 -50.750 1.00 63.31 270 LYS A O 1
ATOM 2144 N N . LYS A 1 271 ? 54.808 4.856 -52.220 1.00 56.56 271 LYS A N 1
ATOM 2145 C CA . LYS A 1 271 ? 55.257 3.463 -52.226 1.00 56.56 271 LYS A CA 1
ATOM 2146 C C . LYS A 1 271 ? 56.776 3.417 -52.400 1.00 56.56 271 LYS A C 1
ATOM 2148 O O . LYS A 1 271 ? 57.298 3.985 -53.355 1.00 56.56 271 LYS A O 1
ATOM 2153 N N . ALA A 1 272 ? 57.447 2.728 -51.484 1.00 60.56 272 ALA A N 1
ATOM 2154 C CA . ALA A 1 272 ? 58.813 2.266 -51.658 1.00 60.56 272 ALA A CA 1
ATOM 2155 C C . ALA A 1 272 ? 58.798 1.061 -52.618 1.00 60.56 272 ALA A C 1
ATOM 2157 O O . ALA A 1 272 ? 58.847 -0.086 -52.193 1.00 60.56 272 ALA A O 1
ATOM 2158 N N . GLU A 1 273 ? 58.638 1.335 -53.906 1.00 67.25 273 GLU A N 1
ATOM 2159 C CA . GLU A 1 273 ? 59.042 0.454 -55.003 1.00 67.25 273 GLU A CA 1
ATOM 2160 C C . GLU A 1 273 ? 60.116 1.265 -55.728 1.00 67.25 273 GLU A C 1
ATOM 2162 O O . GLU A 1 273 ? 59.752 2.193 -56.434 1.00 67.25 273 GLU A O 1
ATOM 2167 N N . ASP A 1 274 ? 61.388 1.062 -55.364 1.00 58.28 274 ASP A N 1
ATOM 2168 C CA . ASP A 1 274 ? 62.612 1.412 -56.119 1.00 58.28 274 ASP A CA 1
ATOM 2169 C C . ASP A 1 274 ? 63.812 1.334 -55.153 1.00 58.28 274 ASP A C 1
ATOM 2171 O O . ASP A 1 274 ? 64.305 2.342 -54.643 1.00 58.28 274 ASP A O 1
ATOM 2175 N N . LEU A 1 275 ? 64.235 0.110 -54.826 1.00 56.22 275 LEU A N 1
ATOM 2176 C CA . LEU A 1 275 ? 65.536 -0.188 -54.209 1.00 56.22 275 LEU A CA 1
ATOM 2177 C C . LEU A 1 275 ? 65.869 -1.671 -54.441 1.00 56.22 275 LEU A C 1
ATOM 2179 O O . LEU A 1 275 ? 66.042 -2.447 -53.508 1.00 56.22 275 LEU A O 1
ATOM 2183 N N . GLU A 1 276 ? 65.927 -2.054 -55.714 1.00 65.88 276 GLU A N 1
ATOM 2184 C CA . GLU A 1 276 ? 66.684 -3.217 -56.181 1.00 65.88 276 GLU A CA 1
ATOM 2185 C C . GLU A 1 276 ? 67.477 -2.775 -57.415 1.00 65.88 276 GLU A C 1
ATOM 2187 O O . GLU A 1 276 ? 66.900 -2.601 -58.483 1.00 65.88 276 GLU A O 1
ATOM 2192 N N . ASP A 1 277 ? 68.768 -2.504 -57.207 1.00 61.31 277 ASP A N 1
ATOM 2193 C CA . ASP A 1 277 ? 69.883 -2.734 -58.141 1.00 61.31 277 ASP A CA 1
ATOM 2194 C C . ASP A 1 277 ? 71.214 -2.657 -57.366 1.00 61.31 277 ASP A C 1
ATOM 2196 O O . ASP A 1 277 ? 71.417 -1.676 -56.607 1.00 61.31 277 ASP A O 1
#

Secondary structure (DSSP, 8-state):
--S-HHHHHHHHHHTT-EEEHHHHHHHHT--TT----HHHHH-S--GGGTTEE-TTTSS-TT--GGGS-TTTTT---EE--HHHHHHHHHHHHHHTTTS------------SSSEEEEE-TTT--EEEEETTTSTTEEE-TTTSS-EEE-HHHHHHHHHHSSS----SEEEESS-EEEGGGTTTT-EEEEEETTEEEEEEHHHHHHHHHHHH--STT-HHHHTTSEEE-SS--HHHHHHHGGGEEEE-------GGGTS------------------

pLDDT: mean 85.65, std 16.37, range [33.34, 98.5]